Protein AF-A0A3D0M773-F1 (afdb_monomer)

Foldseek 3Di:
DWAWEFEFDADDPPDPDPRDGDTDTDTDDPDQFQLVVQVPDDQDPDDDDPRDFDFQFKAWPNDTGGRGDGDDPPDD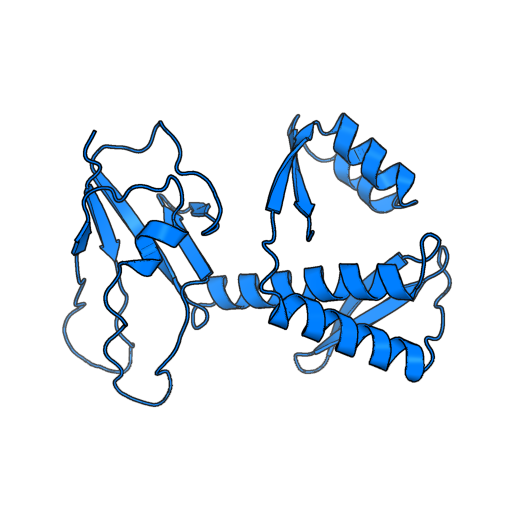SYTYIYTDTCPDPVNVVSVVVVVVVLLQVLLDVLLDLQWHKAWDDDDPNHIDIFIDRVPHTDDDDPVSVVSSVVSSVVLVVVVWDWDKDKDFLVVVLVVCVSSVNVVVNVVSVPDPDRMDIDIDTD

pLDDT: mean 81.46, std 15.83, range [34.91, 98.31]

Mean predicted aligned error: 8.95 Å

Nearest PDB structures (foldseek):
  4ce4-assembly1_c  TM=6.298E-01  e=3.655E-06  Sus scrofa domesticus
  6vu9-assembly1_A  TM=5.834E-01  e=1.629E-05  Stenotrophomonas maltophilia K279a
  1tky-assembly1_A  TM=5.714E-01  e=1.949E-05  Escherichia coli
  1qf6-assembly1_A  TM=5.725E-01  e=2.548E-04  Escherichia coli
  6sga-assembly1_DU  TM=5.628E-01  e=1.669E+00  Trypanosoma brucei brucei

Solvent-accessible surface area (backbone atoms only — not comparable to full-atom values): 12133 Å² total; per-residue (Å²): 134,75,42,41,39,33,41,49,52,87,74,66,92,87,54,98,61,77,89,67,69,56,72,47,79,50,72,79,67,102,54,68,31,49,43,62,58,57,76,68,52,77,77,77,84,68,79,63,99,69,69,78,59,56,75,58,31,37,33,46,93,89,42,81,42,56,30,86,40,71,67,67,91,82,64,59,58,66,41,63,36,35,70,29,25,41,85,37,75,68,16,39,50,51,52,53,52,51,52,52,51,48,50,49,55,33,44,32,66,74,64,30,81,80,33,49,76,42,79,66,55,76,53,97,92,39,77,44,69,46,43,20,50,82,90,44,78,50,88,75,52,70,69,56,53,52,48,28,55,52,49,45,49,54,46,57,77,64,65,56,64,76,43,78,42,82,42,44,46,67,59,52,36,51,54,28,53,79,58,71,32,58,69,60,40,56,57,54,72,77,52,90,58,71,55,47,74,48,78,45,75,118

Structure (mmCIF, N/CA/C/O backbone):
data_AF-A0A3D0M773-F1
#
_entry.id   AF-A0A3D0M773-F1
#
loop_
_atom_site.group_PDB
_atom_site.id
_atom_site.type_symbol
_atom_site.label_atom_id
_atom_site.label_alt_id
_atom_site.label_comp_id
_atom_site.label_asym_id
_atom_site.label_entity_id
_atom_site.label_seq_id
_atom_site.pdbx_PDB_ins_code
_atom_site.Cartn_x
_atom_site.Cartn_y
_atom_site.Cartn_z
_atom_site.occupancy
_atom_site.B_iso_or_equiv
_atom_site.auth_seq_id
_atom_site.auth_comp_id
_atom_site.auth_asym_id
_atom_site.auth_atom_id
_atom_site.pdbx_PDB_model_num
ATOM 1 N N . MET A 1 1 ? 2.864 -4.220 -33.196 1.00 49.84 1 MET A N 1
ATOM 2 C CA . MET A 1 1 ? 4.080 -3.412 -32.995 1.00 49.84 1 MET A CA 1
ATOM 3 C C . MET A 1 1 ? 4.910 -4.197 -32.013 1.00 49.84 1 MET A C 1
ATOM 5 O O . MET A 1 1 ? 4.441 -4.407 -30.902 1.00 49.84 1 MET A O 1
ATOM 9 N N . ASP A 1 2 ? 6.048 -4.715 -32.457 1.00 53.25 2 ASP A N 1
ATOM 10 C CA . ASP A 1 2 ? 6.895 -5.562 -31.623 1.00 53.25 2 ASP A CA 1
ATOM 11 C C . ASP A 1 2 ? 7.854 -4.648 -30.862 1.00 53.25 2 ASP A C 1
ATOM 13 O O . ASP A 1 2 ? 8.684 -3.970 -31.466 1.00 53.25 2 ASP A O 1
ATOM 17 N N . ILE A 1 3 ? 7.675 -4.559 -29.544 1.00 57.16 3 ILE A N 1
ATOM 18 C CA . ILE A 1 3 ? 8.589 -3.840 -28.655 1.00 57.16 3 ILE A CA 1
ATOM 19 C C . ILE A 1 3 ? 9.587 -4.861 -28.117 1.00 57.16 3 ILE A C 1
ATOM 21 O O . ILE A 1 3 ? 9.197 -5.872 -27.535 1.00 57.16 3 ILE A O 1
ATOM 25 N N . LEU A 1 4 ? 10.872 -4.599 -28.335 1.00 59.97 4 LEU A N 1
ATOM 26 C CA . LEU A 1 4 ? 11.982 -5.388 -27.831 1.00 59.97 4 LEU A CA 1
ATOM 27 C C . LEU A 1 4 ? 12.335 -4.921 -26.416 1.00 59.97 4 LEU A C 1
ATOM 29 O O . LEU A 1 4 ? 12.903 -3.843 -26.224 1.00 59.97 4 LEU A O 1
ATOM 33 N N . PHE A 1 5 ? 12.035 -5.747 -25.423 1.00 64.88 5 PHE A N 1
ATOM 34 C CA . PHE A 1 5 ? 12.492 -5.510 -24.057 1.00 64.88 5 PHE A CA 1
ATOM 35 C C . PHE A 1 5 ? 13.899 -6.061 -23.871 1.00 64.88 5 PHE A C 1
ATOM 37 O O . PHE A 1 5 ? 14.197 -7.139 -24.377 1.00 64.88 5 PHE A O 1
ATOM 44 N N . ARG A 1 6 ? 14.749 -5.327 -23.148 1.00 65.00 6 ARG A N 1
ATOM 45 C CA . ARG A 1 6 ? 16.020 -5.849 -22.635 1.00 65.00 6 ARG A CA 1
ATOM 46 C C . ARG A 1 6 ? 15.973 -5.838 -21.127 1.00 65.00 6 ARG A C 1
ATOM 48 O O . ARG A 1 6 ? 15.969 -4.766 -20.529 1.00 65.00 6 ARG A O 1
ATOM 55 N N . VAL A 1 7 ? 15.925 -7.019 -20.535 1.00 67.12 7 VAL A N 1
ATOM 56 C CA . VAL A 1 7 ? 15.994 -7.154 -19.084 1.00 67.12 7 VAL A CA 1
ATOM 57 C C . VAL A 1 7 ? 17.455 -7.110 -18.656 1.00 67.12 7 VAL A C 1
ATOM 59 O O . VAL A 1 7 ? 18.271 -7.818 -19.237 1.00 67.12 7 VAL A O 1
ATOM 62 N N . LYS A 1 8 ? 17.784 -6.279 -17.666 1.00 64.81 8 LYS A N 1
ATOM 63 C CA . LYS A 1 8 ? 19.065 -6.349 -16.955 1.00 64.81 8 LYS A CA 1
ATOM 64 C C . LYS A 1 8 ? 18.864 -7.072 -15.626 1.00 64.81 8 LYS A C 1
ATOM 66 O O . LYS A 1 8 ? 17.965 -6.714 -14.866 1.00 64.81 8 LYS A O 1
ATOM 71 N N . GLU A 1 9 ? 19.709 -8.059 -15.346 1.00 62.22 9 GLU A N 1
ATOM 72 C CA . GLU A 1 9 ? 19.822 -8.687 -14.027 1.00 62.22 9 GLU A CA 1
ATOM 73 C C . GLU A 1 9 ? 21.214 -8.412 -13.447 1.00 62.22 9 GLU A C 1
ATOM 75 O O . GLU A 1 9 ? 22.211 -8.604 -14.142 1.00 62.22 9 GLU A O 1
ATOM 80 N N . GLU A 1 10 ? 21.278 -7.971 -12.188 1.00 54.84 10 GLU A N 1
ATOM 81 C CA . GLU A 1 10 ? 22.526 -7.931 -11.416 1.00 54.84 10 GLU A CA 1
ATOM 82 C C . GLU A 1 10 ? 22.819 -9.319 -10.816 1.00 54.84 10 GLU A C 1
ATOM 84 O O . GLU A 1 10 ? 21.934 -9.984 -10.254 1.00 54.84 10 GLU A O 1
ATOM 89 N N . GLU A 1 11 ? 24.070 -9.768 -10.955 1.00 51.66 11 GLU A N 1
ATOM 90 C CA . GLU A 1 11 ? 24.582 -10.964 -10.279 1.00 51.66 11 GLU A CA 1
ATOM 91 C C . GLU A 1 11 ? 24.965 -10.651 -8.824 1.00 51.66 11 GLU A C 1
ATOM 93 O O . GLU A 1 11 ? 25.225 -9.506 -8.456 1.00 51.66 11 GLU A O 1
ATOM 98 N N . ASP A 1 12 ? 24.940 -11.685 -7.979 1.00 48.88 12 ASP A N 1
ATOM 99 C CA . ASP A 1 12 ? 25.270 -11.583 -6.556 1.00 48.88 12 ASP A CA 1
ATOM 100 C C . ASP A 1 12 ? 26.734 -11.118 -6.386 1.00 48.88 12 ASP A C 1
ATOM 102 O O . ASP A 1 12 ? 27.631 -11.763 -6.941 1.00 48.88 12 ASP A O 1
ATOM 106 N N . PRO A 1 13 ? 27.017 -10.042 -5.620 1.00 42.88 13 PRO A N 1
ATOM 107 C CA . PRO A 1 13 ? 28.371 -9.505 -5.436 1.00 42.88 13 PRO A CA 1
ATOM 108 C C . PRO A 1 13 ? 29.377 -10.487 -4.801 1.00 42.88 13 PRO A C 1
ATOM 110 O O . PRO A 1 13 ? 30.553 -10.151 -4.666 1.00 42.88 13 PRO A O 1
ATOM 113 N N . GLY A 1 14 ? 28.947 -11.690 -4.404 1.00 47.00 14 GLY A N 1
ATOM 114 C CA . GLY A 1 14 ? 29.798 -12.770 -3.899 1.00 47.00 14 GLY A CA 1
ATOM 115 C C . GLY A 1 14 ? 30.499 -13.640 -4.955 1.00 47.00 14 GLY A C 1
ATOM 116 O O . GLY A 1 14 ? 31.277 -14.514 -4.570 1.00 47.00 14 GLY A O 1
ATOM 117 N N . GLN A 1 15 ? 30.256 -13.443 -6.256 1.00 43.34 15 GLN A N 1
ATOM 118 C CA . GLN A 1 15 ? 30.952 -14.171 -7.327 1.00 43.34 15 GLN A CA 1
ATOM 119 C C . GLN A 1 15 ? 31.847 -13.215 -8.127 1.00 43.34 15 GLN A C 1
ATOM 121 O O . GLN A 1 15 ? 31.368 -12.390 -8.897 1.00 43.34 15 GLN A O 1
ATOM 126 N N . GLU A 1 16 ? 33.169 -13.331 -7.951 1.00 39.69 16 GLU A N 1
ATOM 127 C CA . GLU A 1 16 ? 34.169 -12.723 -8.841 1.00 39.69 16 GLU A CA 1
ATOM 128 C C . GLU A 1 16 ? 34.109 -13.412 -10.216 1.00 39.69 16 GLU A C 1
ATOM 130 O O . GLU A 1 16 ? 34.919 -14.267 -10.569 1.00 39.69 16 GLU A O 1
ATOM 135 N N . THR A 1 17 ? 33.110 -13.044 -11.006 1.00 34.91 17 THR A N 1
ATOM 136 C CA . THR A 1 17 ? 33.019 -13.328 -12.435 1.00 34.91 17 THR A CA 1
ATOM 137 C C . THR A 1 17 ? 32.473 -12.083 -13.124 1.00 34.91 17 THR A C 1
ATOM 139 O O . THR A 1 17 ? 31.617 -11.396 -12.581 1.00 34.91 17 THR A O 1
ATOM 142 N N . ALA A 1 18 ? 33.059 -11.745 -14.276 1.00 37.78 18 ALA A N 1
ATOM 143 C CA . ALA A 1 18 ? 32.787 -10.535 -15.052 1.00 37.78 18 ALA A CA 1
ATOM 144 C C . ALA A 1 18 ? 31.293 -10.178 -15.094 1.00 37.78 18 ALA A C 1
ATOM 146 O O . ALA A 1 18 ? 30.512 -11.069 -15.403 1.00 37.78 18 ALA A O 1
ATOM 147 N N . GLU A 1 19 ? 30.944 -8.904 -14.834 1.00 36.56 19 GLU A N 1
ATOM 148 C CA . GLU A 1 19 ? 29.588 -8.320 -14.902 1.00 36.56 19 GLU A CA 1
ATOM 149 C C . GLU A 1 19 ? 28.737 -8.964 -16.011 1.00 36.56 19 GLU A C 1
ATOM 151 O O . GLU A 1 19 ? 28.743 -8.548 -17.173 1.00 36.56 19 GLU A O 1
ATOM 156 N N . GLY A 1 20 ? 28.029 -10.036 -15.660 1.00 42.41 20 GLY A N 1
ATOM 157 C CA . GLY A 1 20 ? 27.314 -10.871 -16.607 1.00 42.41 20 GLY A CA 1
ATOM 158 C C . GLY A 1 20 ? 25.923 -10.317 -16.843 1.00 42.41 20 GLY A C 1
ATOM 159 O O . GLY A 1 20 ? 24.948 -10.873 -16.351 1.00 42.41 20 GLY A O 1
ATOM 160 N N . GLN A 1 21 ? 25.800 -9.219 -17.592 1.00 51.44 21 GLN A N 1
ATOM 161 C CA . GLN A 1 21 ? 24.489 -8.741 -18.040 1.00 51.44 21 GLN A CA 1
ATOM 162 C C . GLN A 1 21 ? 23.815 -9.822 -18.900 1.00 51.44 21 GLN A C 1
ATOM 164 O O . GLN A 1 21 ? 24.188 -10.040 -20.054 1.00 51.44 21 GLN A O 1
ATOM 169 N N . LYS A 1 22 ? 22.801 -10.504 -18.357 1.00 55.75 22 LYS A N 1
ATOM 170 C CA . LYS A 1 22 ? 2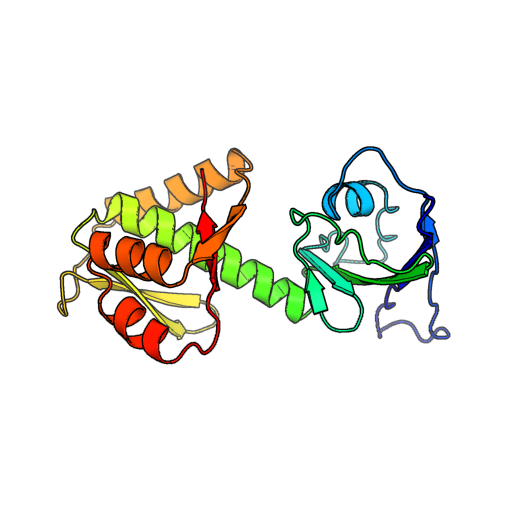1.941 -11.392 -19.148 1.00 55.75 22 LYS A CA 1
ATOM 171 C C . LYS A 1 22 ? 20.859 -10.572 -19.835 1.00 55.75 22 LYS A C 1
ATOM 173 O O . LYS A 1 22 ? 19.836 -10.268 -19.234 1.00 55.75 22 LYS A O 1
ATOM 178 N N . GLU A 1 23 ? 21.088 -10.226 -21.098 1.00 57.25 23 GLU A N 1
ATOM 179 C CA . GLU A 1 23 ? 20.069 -9.604 -21.943 1.00 57.25 23 GLU A CA 1
ATOM 180 C C . GLU A 1 23 ? 19.116 -10.673 -22.501 1.00 57.25 23 GLU A C 1
ATOM 182 O O . GLU A 1 23 ? 19.524 -11.569 -23.241 1.00 57.25 23 GLU A O 1
ATOM 187 N N . PHE A 1 24 ? 17.824 -10.553 -22.195 1.00 58.84 24 PHE A N 1
ATOM 188 C CA . PHE A 1 24 ? 16.771 -11.337 -22.844 1.00 58.84 24 PHE A CA 1
ATOM 189 C C . PHE A 1 24 ? 15.907 -10.432 -23.706 1.00 58.84 24 PHE A C 1
ATOM 191 O O . PHE A 1 24 ? 15.551 -9.339 -23.271 1.00 58.84 24 PHE A O 1
ATOM 198 N N . SER A 1 25 ? 15.555 -10.914 -24.900 1.00 55.62 25 SER A N 1
ATOM 199 C CA . SER A 1 25 ? 14.559 -10.295 -25.770 1.00 55.62 25 SER A CA 1
ATOM 200 C C . SER A 1 25 ? 13.241 -11.047 -25.665 1.00 55.62 25 SER A C 1
ATOM 202 O O . SER A 1 25 ? 13.196 -12.259 -25.866 1.00 55.62 25 SER A O 1
ATOM 204 N N . ILE A 1 26 ? 12.166 -10.331 -25.341 1.00 60.41 26 ILE A N 1
ATOM 205 C CA . ILE A 1 26 ? 10.815 -10.895 -25.280 1.00 60.41 26 ILE A CA 1
ATOM 206 C C . ILE A 1 26 ? 9.925 -10.104 -26.231 1.00 60.41 26 ILE A C 1
ATOM 208 O O . ILE A 1 26 ? 9.871 -8.876 -26.158 1.00 60.41 26 ILE A O 1
ATOM 212 N N . THR A 1 27 ? 9.248 -10.819 -27.130 1.00 58.69 27 THR A N 1
ATOM 213 C CA . THR A 1 27 ? 8.202 -10.275 -28.002 1.00 58.69 27 THR A CA 1
ATOM 214 C C . THR A 1 27 ? 6.865 -10.313 -27.274 1.00 58.69 27 THR A C 1
ATOM 216 O O . THR A 1 27 ? 6.612 -11.189 -26.452 1.00 58.69 27 THR A O 1
ATOM 219 N N . TRP A 1 28 ? 6.013 -9.339 -27.568 1.00 62.75 28 TRP A N 1
ATOM 220 C CA . TRP A 1 28 ? 4.830 -9.035 -26.781 1.00 62.75 28 TRP A CA 1
ATOM 221 C C . TRP A 1 28 ? 3.844 -10.214 -26.596 1.00 62.75 28 TRP A C 1
ATOM 223 O O . TRP A 1 28 ? 3.307 -10.726 -27.582 1.00 62.75 28 TRP A O 1
ATOM 233 N N . PRO A 1 29 ? 3.528 -10.595 -25.348 1.00 54.03 29 PRO A N 1
ATOM 234 C CA . PRO A 1 29 ? 2.456 -11.529 -25.024 1.00 54.03 29 PRO A CA 1
ATOM 235 C C . PRO A 1 29 ? 1.106 -10.809 -24.904 1.00 54.03 29 PRO A C 1
ATOM 237 O O . PRO A 1 29 ? 1.030 -9.617 -24.621 1.00 54.03 29 PRO A O 1
ATOM 240 N N . SER A 1 30 ? -0.005 -11.517 -25.093 1.00 47.09 30 SER A N 1
ATOM 241 C CA . SER A 1 30 ? -1.352 -10.942 -25.006 1.00 47.09 30 SER A CA 1
ATOM 242 C C . SER A 1 30 ? -1.720 -10.508 -23.569 1.00 47.09 30 SER A C 1
ATOM 244 O O . SER A 1 30 ? -2.360 -11.264 -22.844 1.00 47.09 30 SER A O 1
ATOM 246 N N . GLY A 1 31 ? -1.332 -9.295 -23.154 1.00 56.62 31 GLY A N 1
ATOM 247 C CA . GLY A 1 31 ? -1.731 -8.663 -21.885 1.00 56.62 31 GLY A CA 1
ATOM 248 C C . GLY A 1 31 ? -0.959 -7.366 -21.608 1.00 56.62 31 GLY A C 1
ATOM 249 O O . GLY A 1 31 ? 0.250 -7.398 -21.477 1.00 56.62 31 GLY A O 1
ATOM 250 N N . ARG A 1 32 ? -1.633 -6.208 -21.519 1.00 71.38 32 ARG A N 1
ATOM 251 C CA . ARG A 1 32 ? -1.035 -4.848 -21.401 1.00 71.38 32 ARG A CA 1
ATOM 252 C C . ARG A 1 32 ? -0.346 -4.509 -20.073 1.00 71.38 32 ARG A C 1
ATOM 254 O O . ARG A 1 32 ? -0.250 -3.332 -19.763 1.00 71.38 32 ARG A O 1
ATOM 261 N N . THR A 1 33 ? 0.168 -5.479 -19.313 1.00 81.50 33 THR A N 1
ATOM 262 C CA . THR A 1 33 ? 0.808 -5.224 -18.004 1.00 81.50 33 THR A CA 1
ATOM 263 C C . THR A 1 33 ? 2.198 -5.840 -17.874 1.00 81.50 33 THR A C 1
ATOM 265 O O . THR A 1 33 ? 2.491 -6.887 -18.459 1.00 81.50 33 THR A O 1
ATOM 268 N N . PHE A 1 34 ? 3.041 -5.232 -17.032 1.00 82.31 34 PHE A N 1
ATOM 269 C CA . PHE A 1 34 ? 4.373 -5.757 -16.703 1.00 82.31 34 PHE A CA 1
ATOM 270 C C . PHE A 1 34 ? 4.329 -7.088 -15.947 1.00 82.31 34 PHE A C 1
ATOM 272 O O . PHE A 1 34 ? 5.256 -7.882 -16.070 1.00 82.31 34 PHE A O 1
ATOM 279 N N . LYS A 1 35 ? 3.245 -7.384 -15.221 1.00 84.06 35 LYS A N 1
ATOM 280 C CA . LYS A 1 35 ? 3.041 -8.694 -14.592 1.00 84.06 35 LYS A CA 1
ATOM 281 C C . LYS A 1 35 ? 3.088 -9.818 -15.628 1.00 84.06 35 LYS A C 1
ATOM 283 O O . LYS A 1 35 ? 3.791 -10.798 -15.422 1.00 84.06 35 LYS A O 1
ATOM 288 N N . SER A 1 36 ? 2.399 -9.648 -16.759 1.00 78.12 36 SER A N 1
ATOM 289 C CA . SER A 1 36 ? 2.374 -10.665 -17.818 1.00 78.12 36 SER A CA 1
ATOM 290 C C . SER A 1 36 ? 3.760 -10.924 -18.420 1.00 78.12 36 SER A C 1
ATOM 292 O O . SER A 1 36 ? 4.080 -12.066 -18.740 1.00 78.12 36 SER A O 1
ATOM 294 N N . LEU A 1 37 ? 4.589 -9.878 -18.520 1.00 76.94 37 LEU A N 1
ATOM 295 C CA . LEU A 1 37 ? 5.981 -9.958 -18.960 1.00 76.94 37 LEU A CA 1
ATOM 296 C C . LEU A 1 37 ? 6.835 -10.720 -17.941 1.00 76.94 37 LEU A C 1
ATOM 298 O O . LEU A 1 37 ? 7.573 -11.629 -18.309 1.00 76.94 37 LEU A O 1
ATOM 302 N N . VAL A 1 38 ? 6.723 -10.360 -16.661 1.00 81.00 38 VAL A N 1
ATOM 303 C CA . VAL A 1 38 ? 7.486 -10.985 -15.574 1.00 81.00 38 VAL A CA 1
ATOM 304 C C . VAL A 1 38 ? 7.143 -12.466 -15.423 1.00 81.00 38 VAL A C 1
ATOM 306 O O . VAL A 1 38 ? 8.053 -13.271 -15.244 1.00 81.00 38 VAL A O 1
ATOM 309 N N . ASP A 1 39 ? 5.869 -12.839 -15.567 1.00 80.19 39 ASP A N 1
ATOM 310 C CA . ASP A 1 39 ? 5.404 -14.232 -15.491 1.00 80.19 39 ASP A CA 1
ATOM 311 C C . ASP A 1 39 ? 6.013 -15.131 -16.599 1.00 80.19 39 ASP A C 1
ATOM 313 O O . ASP A 1 39 ? 5.952 -16.355 -16.501 1.00 80.19 39 ASP A O 1
ATOM 317 N N . GLN A 1 40 ? 6.612 -14.548 -17.648 1.00 74.88 40 GLN A N 1
ATOM 318 C CA . GLN A 1 40 ? 7.302 -15.264 -18.734 1.00 74.88 40 GLN A CA 1
ATOM 319 C C . GLN A 1 40 ? 8.818 -15.349 -18.572 1.00 74.88 40 GLN A C 1
ATOM 321 O O . GLN A 1 40 ? 9.474 -16.052 -19.345 1.00 74.88 40 GLN A O 1
ATOM 326 N N . LEU A 1 41 ? 9.392 -14.632 -17.607 1.00 73.81 41 LEU A N 1
ATOM 327 C CA . LEU A 1 41 ? 10.827 -14.682 -17.379 1.00 73.81 41 LEU A CA 1
ATOM 328 C C . LEU A 1 41 ? 11.221 -16.051 -16.814 1.00 73.81 41 LEU A C 1
ATOM 330 O O . LEU A 1 41 ? 10.497 -16.608 -15.982 1.00 73.81 41 LEU A O 1
ATOM 334 N N . PRO A 1 42 ? 12.376 -16.606 -17.225 1.00 65.50 42 PRO A N 1
ATOM 335 C CA . PRO A 1 42 ? 12.889 -17.801 -16.580 1.00 65.50 42 PRO A CA 1
ATOM 336 C C . PRO A 1 42 ? 13.098 -17.515 -15.082 1.00 65.50 42 PRO A C 1
ATOM 338 O O . PRO A 1 42 ? 13.526 -16.414 -14.719 1.00 65.50 42 PRO A O 1
ATOM 341 N N . PRO A 1 43 ? 12.816 -18.481 -14.191 1.00 63.03 43 PRO A N 1
ATOM 342 C CA . PRO A 1 43 ? 13.140 -18.321 -12.782 1.00 63.03 43 PRO A CA 1
ATOM 343 C C . PRO A 1 43 ? 14.649 -18.090 -12.631 1.00 63.03 43 PRO A C 1
ATOM 345 O O . PRO A 1 43 ? 15.449 -18.716 -13.334 1.00 63.03 43 PRO A O 1
ATOM 348 N N . LYS A 1 44 ? 15.047 -17.200 -11.711 1.00 61.81 44 LYS A N 1
ATOM 349 C CA . LYS A 1 44 ? 16.467 -16.963 -11.415 1.00 61.81 44 LYS A CA 1
ATOM 350 C C . LYS A 1 44 ? 17.104 -18.309 -11.023 1.00 61.81 44 LYS A C 1
ATOM 352 O O . LYS A 1 44 ? 16.554 -18.980 -10.146 1.00 61.81 44 LYS A O 1
ATOM 357 N N . PRO A 1 45 ? 18.213 -18.741 -11.653 1.00 51.91 45 PRO A N 1
ATOM 358 C CA . PRO A 1 45 ? 18.882 -19.975 -11.261 1.00 51.91 45 PRO A CA 1
ATOM 359 C C . PRO A 1 45 ? 19.352 -19.841 -9.809 1.00 51.91 45 PRO A C 1
ATOM 361 O O . PRO A 1 45 ? 20.126 -18.947 -9.478 1.00 51.91 45 PRO A O 1
ATOM 364 N N . SER A 1 46 ? 18.825 -20.694 -8.931 1.00 52.75 46 SER A N 1
ATOM 365 C CA . SER A 1 46 ? 19.109 -20.656 -7.500 1.00 52.75 46 SER A CA 1
ATOM 366 C C . SER A 1 46 ? 20.474 -21.281 -7.211 1.00 52.75 46 SER A C 1
ATOM 368 O O . SER A 1 46 ? 20.608 -22.507 -7.206 1.00 52.75 46 SER A O 1
ATOM 370 N N . THR A 1 47 ? 21.479 -20.461 -6.930 1.00 52.88 47 THR A N 1
ATOM 371 C CA . THR A 1 47 ? 22.652 -20.874 -6.152 1.00 52.88 47 THR A CA 1
ATOM 372 C C . THR A 1 47 ? 22.531 -20.252 -4.765 1.00 52.88 47 THR A C 1
ATOM 374 O O . THR A 1 47 ? 22.699 -19.051 -4.614 1.00 52.88 47 THR A O 1
ATOM 377 N N . ASP A 1 48 ? 22.216 -21.097 -3.781 1.00 51.97 48 ASP A N 1
ATOM 378 C CA . ASP A 1 48 ? 22.104 -20.808 -2.344 1.00 51.97 48 ASP A CA 1
ATOM 379 C C . ASP A 1 48 ? 20.948 -19.908 -1.845 1.00 51.97 48 ASP A C 1
ATOM 381 O O . ASP A 1 48 ? 20.202 -19.324 -2.623 1.00 51.97 48 ASP A O 1
ATOM 385 N N . LYS A 1 49 ? 20.765 -19.950 -0.510 1.00 47.88 49 LYS A N 1
ATOM 386 C CA . LYS A 1 49 ? 19.661 -19.565 0.419 1.00 47.88 49 LYS A CA 1
ATOM 387 C C . LYS A 1 49 ? 18.638 -18.460 0.070 1.00 47.88 49 LYS A C 1
ATOM 389 O O . LYS A 1 49 ? 17.628 -18.386 0.767 1.00 47.88 49 LYS A O 1
ATOM 394 N N . ASP A 1 50 ? 18.810 -17.700 -1.003 1.00 51.53 50 ASP A N 1
ATOM 395 C CA . ASP A 1 50 ? 17.888 -16.672 -1.514 1.00 51.53 50 ASP A CA 1
ATOM 396 C C . ASP A 1 50 ? 17.028 -17.173 -2.688 1.00 51.53 50 ASP A C 1
ATOM 398 O O . ASP A 1 50 ? 16.653 -16.426 -3.594 1.00 51.53 50 ASP A O 1
ATOM 402 N N . ALA A 1 51 ? 16.687 -18.465 -2.679 1.00 56.38 51 ALA A N 1
ATOM 403 C CA . ALA A 1 51 ? 16.077 -19.175 -3.805 1.00 56.38 51 ALA A CA 1
ATOM 404 C C . ALA A 1 51 ? 14.697 -18.644 -4.267 1.00 56.38 51 ALA A C 1
ATOM 406 O O . ALA A 1 51 ? 14.154 -19.145 -5.250 1.00 56.38 51 ALA A O 1
ATOM 407 N N . PHE A 1 52 ? 14.125 -17.627 -3.613 1.00 66.75 52 PHE A N 1
ATOM 408 C CA . PHE A 1 52 ? 12.906 -16.971 -4.080 1.00 66.75 52 PHE A CA 1
ATOM 409 C C . PHE A 1 52 ? 12.842 -15.488 -3.674 1.00 66.75 52 PHE A C 1
ATOM 411 O O . PHE A 1 52 ? 12.278 -15.132 -2.641 1.00 66.75 52 PHE A O 1
ATOM 418 N N . SER A 1 53 ? 13.397 -14.609 -4.513 1.00 80.38 53 SER A N 1
ATOM 419 C CA . SER A 1 53 ? 13.203 -13.154 -4.421 1.00 80.38 53 SER A CA 1
ATOM 420 C C . SER A 1 53 ? 12.236 -12.700 -5.527 1.00 80.38 53 SER A C 1
ATOM 422 O O . SER A 1 53 ? 12.656 -12.565 -6.689 1.00 80.38 53 SER A O 1
ATOM 424 N N . PRO A 1 54 ? 10.929 -12.533 -5.223 1.00 87.62 54 PRO A N 1
ATOM 425 C CA . PRO A 1 54 ? 9.931 -12.182 -6.226 1.00 87.62 54 PRO A CA 1
ATOM 426 C C . PRO A 1 54 ? 10.207 -10.796 -6.810 1.00 87.62 54 PRO A C 1
ATOM 428 O O . PRO A 1 54 ? 10.726 -9.905 -6.133 1.00 87.62 54 PRO A O 1
ATOM 431 N N . VAL A 1 55 ? 9.841 -10.614 -8.078 1.00 90.12 55 VAL A N 1
ATOM 432 C CA . VAL A 1 55 ? 9.847 -9.295 -8.715 1.00 90.12 55 VAL A CA 1
ATOM 433 C C . VAL A 1 55 ? 8.671 -8.499 -8.157 1.00 90.12 55 VAL A C 1
ATOM 435 O O . VAL A 1 55 ? 7.535 -8.966 -8.158 1.00 90.12 55 VAL A O 1
ATOM 438 N N . MET A 1 56 ? 8.954 -7.298 -7.669 1.00 91.50 56 MET A N 1
ATOM 439 C CA . MET A 1 56 ? 7.995 -6.402 -7.024 1.00 91.50 56 MET A CA 1
ATOM 440 C C . MET A 1 56 ? 7.545 -5.276 -7.961 1.00 91.50 56 MET A C 1
ATOM 442 O O . MET A 1 56 ? 6.426 -4.777 -7.841 1.00 91.50 56 MET A O 1
ATOM 446 N N . ALA A 1 57 ? 8.423 -4.855 -8.872 1.00 92.44 57 ALA A N 1
ATOM 447 C CA . ALA A 1 57 ? 8.208 -3.782 -9.835 1.00 92.44 57 ALA A CA 1
ATOM 448 C C . ALA A 1 57 ? 9.242 -3.870 -10.965 1.00 92.44 57 ALA A C 1
ATOM 450 O O . ALA A 1 57 ? 10.149 -4.705 -10.937 1.00 92.44 57 ALA A O 1
ATOM 451 N N . VAL A 1 58 ? 9.117 -2.976 -11.939 1.00 90.44 58 VAL A N 1
ATOM 452 C CA . VAL A 1 58 ? 10.141 -2.750 -12.960 1.00 90.44 58 VAL A CA 1
ATOM 453 C C . VAL A 1 58 ? 10.620 -1.303 -12.918 1.00 90.44 58 VAL A C 1
ATOM 455 O O . VAL A 1 58 ? 9.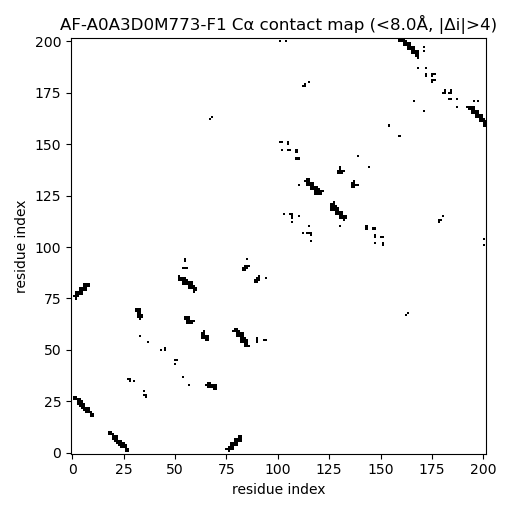884 -0.418 -12.482 1.00 90.44 58 VAL A O 1
ATOM 458 N N . MET A 1 59 ? 11.837 -1.048 -13.384 1.00 88.69 59 MET A N 1
ATOM 459 C CA . MET A 1 59 ? 12.361 0.298 -13.582 1.00 88.69 59 MET A CA 1
ATOM 460 C C . MET A 1 59 ? 12.640 0.544 -15.063 1.00 88.69 59 MET A C 1
ATOM 462 O O . MET A 1 59 ? 13.280 -0.269 -15.729 1.00 88.69 59 MET A O 1
ATOM 466 N N . ILE A 1 60 ? 12.138 1.666 -15.577 1.00 86.19 60 ILE A N 1
ATOM 467 C CA . ILE A 1 60 ? 12.289 2.082 -16.974 1.00 86.19 60 ILE A CA 1
ATOM 468 C C . ILE A 1 60 ? 12.721 3.540 -17.004 1.00 86.19 60 ILE A C 1
ATOM 470 O O . ILE A 1 60 ? 12.012 4.410 -16.500 1.00 86.19 60 ILE A O 1
ATOM 474 N N . GLY A 1 61 ? 13.898 3.819 -17.572 1.00 82.88 61 GLY A N 1
ATOM 475 C CA . GLY A 1 61 ? 14.428 5.186 -17.647 1.00 82.88 61 GLY A CA 1
ATOM 476 C C . GLY A 1 61 ? 14.523 5.875 -16.277 1.00 82.88 61 GLY A C 1
ATOM 477 O O . GLY A 1 61 ? 14.216 7.058 -16.163 1.00 82.88 61 GLY A O 1
ATOM 478 N N . GLY A 1 62 ? 14.859 5.119 -15.224 1.00 85.31 62 GLY A N 1
ATOM 479 C CA . GLY A 1 62 ? 14.908 5.600 -13.837 1.00 85.31 62 GLY A CA 1
ATOM 480 C C . GLY A 1 62 ? 13.547 5.741 -13.139 1.00 85.31 62 GLY A C 1
ATOM 481 O O . GLY A 1 62 ? 13.500 6.133 -11.976 1.00 85.31 62 GLY A O 1
ATOM 482 N N . SER A 1 63 ? 12.438 5.422 -13.813 1.00 88.00 63 SER A N 1
ATOM 483 C CA . SER A 1 63 ? 11.090 5.467 -13.234 1.00 88.00 63 SER A CA 1
ATOM 484 C C . SER A 1 63 ? 10.641 4.085 -12.771 1.00 88.00 63 SER A C 1
ATOM 486 O O . SER A 1 63 ? 10.672 3.131 -13.543 1.00 88.00 63 SER A O 1
ATOM 488 N N . LEU A 1 64 ? 10.193 3.987 -11.518 1.00 90.56 64 LEU A N 1
ATOM 489 C CA . LEU A 1 64 ? 9.643 2.765 -10.929 1.00 90.56 64 LEU A CA 1
ATOM 490 C C . LEU A 1 64 ? 8.176 2.578 -11.349 1.00 90.56 64 LEU A C 1
ATOM 492 O O . LEU A 1 64 ? 7.350 3.457 -11.098 1.00 90.56 64 LEU A O 1
ATOM 496 N N . ILE A 1 65 ? 7.848 1.427 -11.933 1.00 89.44 65 ILE A N 1
ATOM 497 C CA . ILE A 1 65 ? 6.517 1.102 -12.457 1.00 89.44 65 ILE A CA 1
ATOM 498 C C . ILE A 1 65 ? 5.995 -0.182 -11.801 1.00 89.44 65 ILE A C 1
ATOM 500 O O . ILE A 1 65 ? 6.693 -1.197 -11.728 1.00 89.44 65 ILE A O 1
ATOM 504 N N . GLY A 1 66 ? 4.755 -0.139 -11.307 1.00 90.12 66 GLY A N 1
ATOM 505 C CA . GLY A 1 66 ? 4.099 -1.293 -10.693 1.00 90.12 66 GLY A CA 1
ATOM 506 C C . GLY A 1 66 ? 3.733 -2.379 -11.709 1.00 90.12 66 GLY A C 1
ATOM 507 O O . GLY A 1 66 ? 3.365 -2.091 -12.843 1.00 90.12 66 GLY A O 1
ATOM 508 N N . LEU A 1 67 ? 3.761 -3.647 -11.288 1.00 89.94 67 LEU A N 1
ATOM 509 C CA . LEU A 1 67 ? 3.515 -4.782 -12.192 1.00 89.94 67 LEU A CA 1
ATOM 510 C C . LEU A 1 67 ? 2.095 -4.825 -12.775 1.00 89.94 67 LEU A C 1
ATOM 512 O O . LEU A 1 67 ? 1.896 -5.311 -13.886 1.00 89.94 67 LEU A O 1
ATOM 516 N N . ASN A 1 68 ? 1.115 -4.302 -12.039 1.00 86.50 68 ASN A N 1
ATOM 517 C CA . ASN A 1 68 ? -0.282 -4.235 -12.476 1.00 86.50 68 ASN A CA 1
ATOM 518 C C . ASN A 1 68 ? -0.598 -2.980 -13.305 1.00 86.50 68 ASN A C 1
ATOM 520 O O . ASN A 1 68 ? -1.746 -2.805 -13.705 1.00 86.50 68 ASN A O 1
ATOM 524 N N . GLU A 1 69 ? 0.373 -2.089 -13.523 1.00 82.56 69 GLU A N 1
ATOM 525 C CA . GLU A 1 69 ? 0.163 -0.903 -14.352 1.00 82.56 69 GLU A CA 1
ATOM 526 C C . GLU A 1 69 ? 0.168 -1.261 -15.836 1.00 82.56 69 GLU A C 1
ATOM 528 O O . GLU A 1 69 ? 0.842 -2.203 -16.271 1.00 82.56 69 GLU A O 1
ATOM 533 N N . GLU A 1 70 ? -0.608 -0.495 -16.602 1.00 77.69 70 GLU A N 1
ATOM 534 C CA . GLU A 1 70 ? -0.597 -0.599 -18.052 1.00 77.69 70 GLU A CA 1
ATOM 535 C C . GLU A 1 70 ? 0.699 -0.025 -18.618 1.00 77.69 70 GLU A C 1
ATOM 537 O O . GLU A 1 70 ? 1.231 0.972 -18.120 1.00 77.69 70 GLU A O 1
ATOM 542 N N . ILE A 1 71 ? 1.205 -0.656 -19.672 1.00 74.19 71 ILE A N 1
ATOM 543 C CA . ILE A 1 71 ? 2.385 -0.151 -20.370 1.00 74.19 71 ILE A CA 1
ATOM 544 C C . ILE A 1 71 ? 2.007 1.121 -21.144 1.00 74.19 71 ILE A C 1
ATOM 546 O O . ILE A 1 71 ? 1.022 1.091 -21.885 1.00 74.19 71 ILE A O 1
ATOM 550 N N . PRO A 1 72 ? 2.779 2.217 -21.014 1.00 73.12 72 PRO A N 1
ATOM 551 C CA . PRO A 1 72 ? 2.556 3.430 -21.792 1.00 73.12 72 PRO A CA 1
ATOM 552 C C . PRO A 1 72 ? 2.632 3.175 -23.304 1.00 73.12 72 PRO A C 1
ATOM 554 O O . PRO A 1 72 ? 3.545 2.499 -23.780 1.00 73.12 72 PRO A O 1
ATOM 557 N N . ASP A 1 73 ? 1.696 3.745 -24.070 1.00 72.25 73 ASP A N 1
ATOM 558 C CA . ASP A 1 73 ? 1.659 3.605 -25.536 1.00 72.25 73 ASP A CA 1
ATOM 559 C C . ASP A 1 73 ? 2.858 4.288 -26.235 1.00 72.25 73 ASP A C 1
ATOM 561 O O . ASP A 1 73 ? 3.155 3.994 -27.392 1.00 72.25 73 ASP A O 1
ATOM 565 N N . ASP A 1 74 ? 3.553 5.201 -25.551 1.00 75.00 74 ASP A N 1
ATOM 566 C CA . ASP A 1 74 ? 4.686 5.986 -26.054 1.00 75.00 74 ASP A CA 1
ATOM 567 C C . ASP A 1 74 ? 6.061 5.353 -25.768 1.00 75.00 74 ASP A C 1
ATOM 569 O O . ASP A 1 74 ? 7.099 5.986 -25.985 1.00 75.00 74 ASP A O 1
ATOM 573 N N . LEU A 1 75 ? 6.095 4.092 -25.322 1.00 72.88 75 LEU A N 1
ATOM 574 C CA . LEU A 1 75 ? 7.349 3.380 -25.089 1.00 72.88 75 LEU A CA 1
ATOM 575 C C . LEU A 1 75 ? 8.133 3.191 -26.409 1.00 72.88 75 LEU A C 1
ATOM 577 O O . LEU A 1 75 ? 7.562 2.767 -27.421 1.00 72.88 75 LEU A O 1
ATOM 581 N N . PRO A 1 76 ? 9.455 3.447 -26.434 1.00 71.81 76 PRO A N 1
ATOM 582 C CA . PRO A 1 76 ? 10.271 3.191 -27.619 1.00 71.81 76 PRO A CA 1
ATOM 583 C C . PRO A 1 76 ? 10.275 1.706 -28.014 1.00 71.81 76 PRO A C 1
ATOM 585 O O . PRO A 1 76 ? 10.171 0.823 -27.165 1.00 71.81 76 PRO A O 1
ATOM 588 N N . GLN A 1 77 ? 10.491 1.426 -29.309 1.00 68.31 77 GLN A N 1
ATOM 589 C CA . GLN A 1 77 ? 10.572 0.056 -29.856 1.00 68.31 77 GLN A CA 1
ATOM 590 C C . GLN A 1 77 ? 11.623 -0.821 -29.169 1.00 68.31 77 GLN A C 1
ATOM 592 O O . GLN A 1 77 ? 11.526 -2.041 -29.215 1.00 68.31 77 GLN A O 1
ATOM 597 N N . THR A 1 78 ? 12.649 -0.228 -28.562 1.00 71.38 78 THR A N 1
ATOM 598 C CA . THR A 1 78 ? 13.585 -0.938 -27.693 1.00 71.38 78 THR A CA 1
ATOM 599 C C . THR A 1 78 ? 13.684 -0.189 -26.382 1.00 71.38 78 THR A C 1
ATOM 601 O O . THR A 1 78 ? 14.034 0.992 -26.369 1.00 71.38 78 THR A O 1
ATOM 604 N N . CYS A 1 79 ? 13.370 -0.875 -25.288 1.00 75.62 79 CYS A N 1
ATOM 605 C CA . CYS A 1 79 ? 13.305 -0.271 -23.969 1.00 75.62 79 CYS A CA 1
ATOM 606 C C . CYS A 1 79 ? 14.042 -1.158 -22.951 1.00 75.62 79 CYS A C 1
ATOM 608 O O . CYS A 1 79 ? 13.651 -2.317 -22.766 1.00 75.62 79 CYS A O 1
ATOM 610 N N . PRO A 1 80 ? 15.131 -0.670 -22.325 1.00 77.81 80 PRO A N 1
ATOM 611 C CA . PRO A 1 80 ? 15.773 -1.389 -21.235 1.00 77.81 80 PRO A CA 1
ATOM 612 C C . PRO A 1 80 ? 14.878 -1.357 -19.994 1.00 77.81 80 PRO A C 1
ATOM 614 O O . PRO A 1 80 ? 14.349 -0.307 -19.623 1.00 77.81 80 PRO A O 1
ATOM 617 N N . VAL A 1 81 ? 14.730 -2.516 -19.362 1.00 81.19 81 VAL A N 1
ATOM 618 C CA . VAL A 1 81 ? 13.918 -2.727 -18.167 1.00 81.19 81 VAL A CA 1
ATOM 619 C C . VAL A 1 81 ? 14.781 -3.380 -17.104 1.00 81.19 81 VAL A C 1
ATOM 621 O O . VAL A 1 81 ? 15.433 -4.394 -17.345 1.00 81.19 81 VAL A O 1
ATOM 624 N N . GLU A 1 82 ? 14.761 -2.815 -15.910 1.00 86.19 82 GLU A N 1
ATOM 625 C CA . GLU A 1 82 ? 15.445 -3.380 -14.752 1.00 86.19 82 GLU A CA 1
ATOM 626 C C . GLU A 1 82 ? 14.397 -3.996 -13.825 1.00 86.19 82 GLU A C 1
ATOM 628 O O . GLU A 1 82 ? 13.335 -3.411 -13.588 1.00 86.19 82 GLU A O 1
ATOM 633 N N . LEU A 1 83 ? 14.657 -5.208 -13.337 1.00 87.81 83 LEU A N 1
ATOM 634 C CA . LEU A 1 83 ? 13.759 -5.868 -12.393 1.00 87.81 83 LEU A CA 1
ATOM 635 C C . LEU A 1 83 ? 14.061 -5.370 -10.989 1.00 87.81 83 LEU A C 1
ATOM 637 O O . LEU A 1 83 ? 15.201 -5.433 -10.548 1.00 87.81 83 LEU A O 1
ATOM 641 N N . VAL A 1 84 ? 13.022 -4.953 -10.273 1.00 90.00 84 VAL A N 1
ATOM 642 C CA . VAL A 1 84 ? 13.127 -4.628 -8.852 1.00 90.00 84 VAL A CA 1
ATOM 643 C C . VAL A 1 84 ? 12.585 -5.806 -8.064 1.00 90.00 84 VAL A C 1
ATOM 645 O O . VAL A 1 84 ? 11.383 -6.076 -8.083 1.00 90.00 84 VAL A O 1
ATOM 648 N N . ARG A 1 85 ? 13.466 -6.526 -7.381 1.00 90.19 85 ARG A N 1
ATOM 649 C CA . ARG A 1 85 ? 13.173 -7.720 -6.589 1.00 90.19 85 ARG A CA 1
ATOM 650 C C . ARG A 1 85 ? 13.048 -7.385 -5.107 1.00 90.19 85 ARG A C 1
ATOM 652 O O . ARG A 1 85 ? 13.524 -6.355 -4.645 1.00 90.19 85 ARG A O 1
ATOM 659 N N . LEU A 1 86 ? 12.406 -8.263 -4.337 1.00 89.44 86 LEU A N 1
ATOM 660 C CA . LEU A 1 86 ? 12.211 -8.086 -2.890 1.00 89.44 86 LEU A CA 1
ATOM 661 C C . LEU A 1 86 ? 13.526 -7.898 -2.113 1.00 89.44 86 LEU A C 1
ATOM 663 O O . LEU A 1 86 ? 13.552 -7.157 -1.134 1.00 89.44 86 LEU A O 1
ATOM 667 N N . SER A 1 87 ? 14.590 -8.565 -2.555 1.00 86.81 87 SER A N 1
ATOM 668 C CA . SER A 1 87 ? 15.955 -8.449 -2.021 1.00 86.81 87 SER A CA 1
ATOM 669 C C . SER A 1 87 ? 16.551 -7.051 -2.179 1.00 86.81 87 SER A C 1
ATOM 671 O O . SER A 1 87 ? 17.448 -6.678 -1.426 1.00 86.81 87 SER A O 1
ATOM 673 N N . ASP A 1 88 ? 16.052 -6.270 -3.134 1.00 88.62 88 ASP A N 1
ATOM 674 C CA . ASP A 1 88 ? 16.569 -4.942 -3.416 1.00 88.62 88 ASP A CA 1
ATOM 675 C C . ASP A 1 88 ? 15.949 -3.942 -2.444 1.00 88.62 88 ASP A C 1
ATOM 677 O O . ASP A 1 88 ? 14.785 -4.053 -2.050 1.00 88.62 88 ASP A O 1
ATOM 681 N N . MET A 1 89 ? 16.691 -2.888 -2.108 1.00 88.81 89 MET A N 1
ATOM 682 C CA . MET A 1 89 ? 16.192 -1.840 -1.215 1.00 88.81 89 MET A CA 1
ATOM 683 C C . MET A 1 89 ? 14.867 -1.240 -1.710 1.00 88.81 89 MET A C 1
ATOM 685 O O . MET A 1 89 ? 13.986 -0.941 -0.898 1.00 88.81 89 MET A O 1
ATOM 689 N N . GLU A 1 90 ? 14.696 -1.035 -3.023 1.00 91.00 90 GLU A N 1
ATOM 690 C CA . GLU A 1 90 ? 13.427 -0.547 -3.587 1.00 91.00 90 GLU A CA 1
ATOM 691 C C . GLU A 1 90 ? 12.301 -1.570 -3.412 1.00 91.00 90 GLU A C 1
ATOM 693 O O . GLU A 1 90 ? 11.215 -1.209 -2.953 1.00 91.00 90 GLU A O 1
ATOM 698 N N . GLY A 1 91 ? 12.556 -2.847 -3.708 1.00 92.25 91 GLY A N 1
ATOM 699 C CA . GLY A 1 91 ? 11.556 -3.904 -3.574 1.00 92.25 91 GLY A CA 1
ATOM 700 C C . GLY A 1 91 ? 11.133 -4.135 -2.129 1.00 92.25 91 GLY A C 1
ATOM 701 O O . GLY A 1 91 ? 9.936 -4.224 -1.849 1.00 92.25 91 GLY A O 1
ATOM 702 N N . TYR A 1 92 ? 12.076 -4.105 -1.187 1.00 91.19 92 TYR A N 1
ATOM 703 C CA . TYR A 1 92 ? 11.773 -4.158 0.240 1.00 91.19 92 TYR A CA 1
ATOM 704 C C . TYR A 1 92 ? 10.893 -2.983 0.686 1.00 91.19 92 TYR A C 1
ATOM 706 O O . TYR A 1 92 ? 9.915 -3.168 1.416 1.00 91.19 92 TYR A O 1
ATOM 714 N N . ARG A 1 93 ? 11.157 -1.762 0.200 1.00 92.56 93 ARG A N 1
ATOM 715 C CA . ARG A 1 93 ? 10.270 -0.623 0.484 1.00 92.56 93 ARG A CA 1
ATOM 716 C C . ARG A 1 93 ? 8.865 -0.813 -0.089 1.00 92.56 93 ARG A C 1
ATOM 718 O O . ARG A 1 93 ? 7.905 -0.409 0.569 1.00 92.56 93 ARG A O 1
ATOM 725 N N . ILE A 1 94 ? 8.732 -1.360 -1.301 1.00 94.44 94 ILE A N 1
ATOM 726 C CA . ILE A 1 94 ? 7.425 -1.672 -1.905 1.00 94.44 94 ILE A CA 1
ATOM 727 C C . ILE A 1 94 ? 6.676 -2.651 -1.003 1.00 94.44 94 ILE A C 1
ATOM 729 O O . ILE A 1 94 ? 5.546 -2.372 -0.613 1.00 94.44 94 ILE A O 1
ATOM 733 N N . TYR A 1 95 ? 7.328 -3.739 -0.596 1.00 93.50 95 TYR A N 1
ATOM 734 C CA . TYR A 1 95 ? 6.762 -4.734 0.310 1.00 93.50 95 TYR A CA 1
ATOM 735 C C . TYR A 1 95 ? 6.254 -4.119 1.625 1.00 93.50 95 TYR A C 1
ATOM 737 O O . TYR A 1 95 ? 5.085 -4.288 1.980 1.00 93.50 95 TYR A O 1
ATOM 745 N N . VAL A 1 96 ? 7.084 -3.328 2.315 1.00 92.62 96 VAL A N 1
ATOM 746 C CA . VAL A 1 96 ? 6.695 -2.674 3.578 1.00 92.62 96 VAL A CA 1
ATOM 747 C C . VAL A 1 96 ? 5.526 -1.703 3.377 1.00 92.62 96 VAL A C 1
ATOM 749 O O . VAL A 1 96 ? 4.591 -1.697 4.178 1.00 92.62 96 VAL A O 1
ATOM 752 N N . ARG A 1 97 ? 5.526 -0.899 2.303 1.00 93.12 97 ARG A N 1
ATOM 753 C CA . ARG A 1 97 ? 4.418 0.026 1.990 1.00 93.12 97 ARG A CA 1
ATOM 754 C C . ARG A 1 97 ? 3.117 -0.715 1.688 1.00 93.12 97 ARG A C 1
ATOM 756 O O . ARG A 1 97 ? 2.057 -0.263 2.120 1.00 93.12 97 ARG A O 1
ATOM 763 N N . THR A 1 98 ? 3.198 -1.852 1.004 1.00 94.31 98 THR A N 1
ATOM 764 C CA . THR A 1 98 ? 2.052 -2.725 0.733 1.00 94.31 98 THR A CA 1
ATOM 765 C C . THR A 1 98 ? 1.472 -3.300 2.025 1.00 94.31 98 THR A C 1
ATOM 767 O O . THR A 1 98 ? 0.262 -3.219 2.236 1.00 94.31 98 THR A O 1
ATOM 770 N N . LEU A 1 99 ? 2.316 -3.789 2.940 1.00 93.75 99 LEU A N 1
ATOM 771 C CA . LEU A 1 99 ? 1.872 -4.265 4.256 1.00 93.75 99 LEU A CA 1
ATOM 772 C C . LEU A 1 99 ? 1.237 -3.156 5.096 1.00 93.75 99 LEU A C 1
ATOM 774 O O . LEU A 1 99 ? 0.186 -3.366 5.699 1.00 93.75 99 LEU A O 1
ATOM 778 N N . ILE A 1 100 ? 1.848 -1.969 5.113 1.00 94.94 100 ILE A N 1
ATOM 779 C CA . ILE A 1 100 ? 1.307 -0.772 5.764 1.00 94.94 100 ILE A CA 1
ATOM 780 C C . ILE A 1 100 ? -0.090 -0.447 5.226 1.00 94.94 100 ILE A C 1
ATOM 782 O O . ILE A 1 100 ? -1.007 -0.170 6.004 1.00 94.94 100 ILE A O 1
ATOM 786 N N . PHE A 1 101 ? -0.255 -0.461 3.904 1.00 94.75 101 PHE A N 1
ATOM 787 C CA . PHE A 1 101 ? -1.527 -0.173 3.258 1.00 94.75 101 PHE A CA 1
ATOM 788 C C . PHE A 1 101 ? -2.589 -1.206 3.645 1.00 94.75 101 PHE A C 1
ATOM 790 O O . PHE A 1 101 ? -3.650 -0.822 4.141 1.00 94.75 101 PHE A O 1
ATOM 797 N N . LEU A 1 102 ? -2.274 -2.499 3.514 1.00 96.00 102 LEU A N 1
ATOM 798 C CA . LEU A 1 102 ? -3.159 -3.599 3.901 1.00 96.00 102 LEU A CA 1
ATOM 799 C C . LEU A 1 102 ? -3.574 -3.492 5.375 1.00 96.00 102 LEU A C 1
ATOM 801 O O . LEU A 1 102 ? -4.765 -3.498 5.692 1.00 96.00 102 LEU A O 1
ATOM 805 N N . TYR A 1 103 ? -2.601 -3.304 6.271 1.00 96.06 103 TYR A N 1
ATOM 806 C CA . TYR A 1 103 ? -2.848 -3.077 7.692 1.00 96.06 103 TYR A CA 1
ATOM 807 C C . TYR A 1 103 ? -3.790 -1.892 7.911 1.00 96.06 103 TYR A C 1
ATOM 809 O O . TYR A 1 103 ? -4.767 -2.017 8.643 1.00 96.06 103 TYR A O 1
ATOM 817 N N . THR A 1 104 ? -3.543 -0.756 7.255 1.00 94.06 104 THR A N 1
ATOM 818 C CA . THR A 1 104 ? -4.352 0.459 7.422 1.00 94.06 104 THR A CA 1
ATOM 819 C C . THR A 1 104 ? -5.802 0.228 7.000 1.00 94.06 104 THR A C 1
ATOM 821 O O . THR A 1 104 ? -6.719 0.664 7.699 1.00 94.06 104 THR A O 1
ATOM 824 N N . VAL A 1 105 ? -6.025 -0.492 5.894 1.00 93.31 105 VAL A N 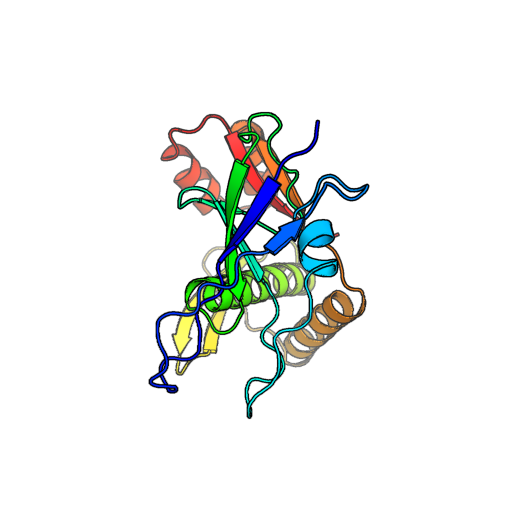1
ATOM 825 C CA . VAL A 1 105 ? -7.365 -0.864 5.417 1.00 93.31 105 VAL A CA 1
ATOM 826 C C . VAL A 1 105 ? -8.075 -1.750 6.444 1.00 93.31 105 VAL A C 1
ATOM 828 O O . VAL A 1 105 ? -9.183 -1.418 6.874 1.00 93.31 105 VAL A O 1
ATOM 831 N N . CYS A 1 106 ? -7.446 -2.841 6.889 1.00 95.69 106 CYS A N 1
ATOM 832 C CA . CYS A 1 106 ? -8.035 -3.763 7.864 1.00 95.69 106 CYS A CA 1
ATOM 833 C C . CYS A 1 106 ? -8.277 -3.092 9.223 1.00 95.69 106 CYS A C 1
ATOM 835 O O . CYS A 1 106 ? -9.362 -3.207 9.798 1.00 95.69 106 CYS A O 1
ATOM 837 N N . ALA A 1 107 ? -7.297 -2.338 9.720 1.00 95.62 107 ALA A N 1
ATOM 838 C CA . ALA A 1 107 ? -7.379 -1.613 10.980 1.00 95.62 107 ALA A CA 1
ATOM 839 C C . ALA A 1 107 ? -8.506 -0.580 10.960 1.00 95.62 107 ALA A C 1
ATOM 841 O O . ALA A 1 107 ? -9.297 -0.539 11.899 1.00 95.62 107 ALA A O 1
ATOM 842 N N . LYS A 1 108 ? -8.664 0.187 9.872 1.00 92.19 108 LYS A N 1
ATOM 843 C CA . LYS A 1 108 ? -9.787 1.123 9.706 1.00 92.19 108 LYS A CA 1
ATOM 844 C C . LYS A 1 108 ? -11.134 0.394 9.671 1.00 92.19 108 LYS A C 1
ATOM 846 O O . LYS A 1 108 ? -12.070 0.847 10.328 1.00 92.19 108 LYS A O 1
ATOM 851 N N . ARG A 1 109 ? -11.243 -0.743 8.967 1.00 93.94 109 ARG A N 1
ATOM 852 C CA . ARG A 1 109 ? -12.477 -1.559 8.924 1.00 93.94 109 ARG A CA 1
ATOM 853 C C . ARG A 1 109 ? -12.875 -2.064 10.317 1.00 93.94 109 ARG A C 1
ATOM 855 O O . ARG A 1 109 ? -14.050 -2.006 10.668 1.00 93.94 109 ARG A O 1
ATOM 862 N N . VAL A 1 110 ? -11.915 -2.514 11.129 1.00 96.25 110 VAL A N 1
ATOM 863 C CA . VAL A 1 110 ? -12.171 -3.000 12.500 1.00 96.25 110 VAL A CA 1
ATOM 864 C C . VAL A 1 110 ? -12.404 -1.853 13.491 1.00 96.25 110 VAL A C 1
ATOM 866 O O . VAL A 1 110 ? -13.256 -1.967 14.373 1.00 96.25 110 VAL A O 1
ATOM 869 N N . ALA A 1 111 ? -11.678 -0.743 13.353 1.00 92.88 111 ALA A N 1
ATOM 870 C CA . ALA A 1 111 ? -11.810 0.430 14.213 1.00 92.88 111 ALA A CA 1
ATOM 871 C C . ALA A 1 111 ? -13.096 1.228 13.930 1.00 92.88 111 ALA A C 1
ATOM 873 O O . ALA A 1 111 ? -13.630 1.865 14.836 1.00 92.88 111 ALA A O 1
ATOM 874 N N . GLY A 1 112 ? -13.628 1.181 12.710 1.00 90.19 112 GLY A N 1
ATOM 875 C CA . GLY A 1 112 ? -14.847 1.881 12.311 1.00 90.19 112 GLY A CA 1
ATOM 876 C C . GLY A 1 112 ? -14.603 3.274 11.718 1.00 90.19 112 GLY A C 1
ATOM 877 O O . GLY A 1 112 ? -13.518 3.852 11.806 1.00 90.19 112 GLY A O 1
ATOM 878 N N . ALA A 1 113 ? -15.647 3.821 11.090 1.00 82.25 113 ALA A N 1
ATOM 879 C CA . ALA A 1 113 ? -15.552 4.995 10.219 1.00 82.25 113 ALA A CA 1
ATOM 880 C C . ALA A 1 113 ? -15.043 6.271 10.916 1.00 82.25 113 ALA A C 1
ATOM 882 O O . ALA A 1 113 ? -14.290 7.024 10.306 1.00 82.25 113 ALA A O 1
ATOM 883 N N . SER A 1 114 ? -15.368 6.476 12.196 1.00 84.38 114 SER A N 1
ATOM 884 C CA . SER A 1 114 ? -14.988 7.672 12.970 1.00 84.38 114 SER A CA 1
ATOM 885 C C . SER A 1 114 ? -13.601 7.602 13.623 1.00 84.38 114 SER A C 1
ATOM 887 O O . SER A 1 114 ? -13.230 8.494 14.385 1.00 84.38 114 SER A O 1
ATOM 889 N N . ARG A 1 115 ? -12.833 6.529 13.379 1.00 89.88 115 ARG A N 1
ATOM 890 C CA . ARG A 1 115 ? -11.489 6.347 13.948 1.00 89.88 115 ARG A CA 1
ATOM 891 C C . ARG A 1 115 ? -10.413 6.398 12.875 1.00 89.88 115 ARG A C 1
ATOM 893 O O . ARG A 1 115 ? -10.593 5.828 11.803 1.00 89.88 115 ARG A O 1
ATOM 900 N N . SER A 1 116 ? -9.293 7.056 13.134 1.00 88.50 116 SER A N 1
ATOM 901 C CA . SER A 1 116 ? -8.147 7.126 12.224 1.00 88.50 116 SER A CA 1
ATOM 902 C C . SER A 1 116 ? -7.045 6.160 12.650 1.00 88.50 116 SER A C 1
ATOM 904 O O . SER A 1 116 ? -6.873 5.873 13.833 1.00 88.50 116 SER A O 1
ATOM 906 N N . VAL A 1 117 ? -6.297 5.657 11.668 1.00 92.19 117 VAL A N 1
ATOM 907 C CA . VAL A 1 117 ? -5.086 4.856 11.881 1.00 92.19 117 VAL A CA 1
ATOM 908 C C . VAL A 1 117 ? -3.889 5.779 11.683 1.00 92.19 117 VAL A C 1
ATOM 910 O O . VAL A 1 117 ? -3.763 6.401 10.626 1.00 92.19 117 VAL A O 1
ATOM 913 N N . HIS A 1 118 ? -3.026 5.872 12.687 1.00 91.12 118 HIS A N 1
ATOM 914 C CA . HIS A 1 118 ? -1.798 6.657 12.655 1.00 91.12 118 HIS A CA 1
ATOM 915 C C . HIS A 1 118 ? -0.601 5.719 12.710 1.00 91.12 118 HIS A C 1
ATOM 917 O O . HIS A 1 118 ? -0.472 4.920 13.634 1.00 91.12 118 HIS A O 1
ATOM 923 N N . ILE A 1 119 ? 0.279 5.830 11.720 1.00 91.19 119 ILE A N 1
ATOM 924 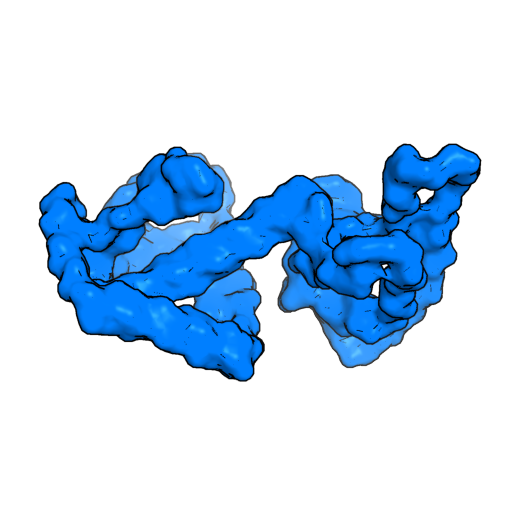C CA . ILE A 1 119 ? 1.557 5.121 11.693 1.00 91.19 119 ILE A CA 1
ATOM 925 C C . ILE A 1 119 ? 2.598 6.078 12.242 1.00 91.19 119 ILE A C 1
ATOM 927 O O . ILE A 1 119 ? 2.703 7.210 11.773 1.00 91.19 119 ILE A O 1
ATOM 931 N N . LEU A 1 120 ? 3.306 5.637 13.273 1.00 88.25 120 LEU A N 1
ATOM 932 C CA . LEU A 1 120 ? 4.237 6.462 14.020 1.00 88.25 120 LEU A CA 1
ATOM 933 C C . LEU A 1 120 ? 5.665 5.996 13.719 1.00 88.25 120 LEU A C 1
ATOM 935 O O . LEU A 1 120 ? 6.063 5.916 12.559 1.00 88.25 120 LEU A O 1
ATOM 939 N N . HIS A 1 121 ? 6.459 5.731 14.748 1.00 86.31 121 HIS A N 1
ATOM 940 C CA . HIS A 1 121 ? 7.871 5.413 14.603 1.00 86.31 121 HIS A CA 1
ATOM 941 C C . HIS A 1 121 ? 8.105 3.912 14.399 1.00 86.31 121 HIS A C 1
ATOM 943 O O . HIS A 1 121 ? 7.315 3.065 14.824 1.00 86.31 121 HIS A O 1
ATOM 949 N N . SER A 1 122 ? 9.226 3.592 13.751 1.00 86.69 122 SER A N 1
ATOM 950 C CA . SER A 1 122 ? 9.758 2.233 13.744 1.00 86.69 122 SER A CA 1
ATOM 951 C C . SER A 1 122 ? 10.417 1.938 15.095 1.00 86.69 122 SER A C 1
ATOM 953 O O . SER A 1 122 ? 11.200 2.750 15.589 1.00 86.69 122 SER A O 1
ATOM 955 N N . ILE A 1 123 ? 10.103 0.792 15.693 1.00 87.75 123 ILE A N 1
ATOM 956 C CA . ILE A 1 123 ? 10.713 0.255 16.912 1.00 87.75 123 ILE A CA 1
ATOM 957 C C . ILE A 1 123 ? 11.281 -1.118 16.559 1.00 87.75 123 ILE A C 1
ATOM 959 O O . ILE A 1 123 ? 10.519 -2.034 16.257 1.00 87.75 123 ILE A O 1
ATOM 963 N N . ASN A 1 124 ? 12.606 -1.278 16.602 1.00 84.38 124 ASN A N 1
ATOM 964 C CA . ASN A 1 124 ? 13.290 -2.559 16.354 1.00 84.38 124 ASN A CA 1
ATOM 965 C C . ASN A 1 124 ? 12.819 -3.281 15.072 1.00 84.38 124 ASN A C 1
ATOM 967 O O . ASN A 1 124 ? 12.566 -4.483 15.080 1.00 84.38 124 ASN A O 1
ATOM 971 N N . GLY A 1 125 ? 12.646 -2.538 13.975 1.00 80.19 125 GLY A N 1
ATOM 972 C CA . GLY A 1 125 ? 12.195 -3.092 12.691 1.00 80.19 125 GLY A CA 1
ATOM 973 C C . GLY A 1 125 ? 10.684 -3.336 12.580 1.00 80.19 125 GLY A C 1
ATOM 974 O O . GLY A 1 125 ? 10.219 -3.763 11.529 1.00 80.19 125 GLY A O 1
ATOM 975 N N . SER A 1 126 ? 9.908 -3.032 13.621 1.00 85.75 126 SER A N 1
ATOM 976 C CA . SER A 1 126 ? 8.439 -3.052 13.613 1.00 85.75 126 SER A CA 1
ATOM 977 C C . SER A 1 126 ? 7.870 -1.637 13.576 1.00 85.75 126 SER A C 1
ATOM 979 O O . SER A 1 126 ? 8.541 -0.693 13.969 1.00 85.75 126 SER A O 1
ATOM 981 N N . LEU A 1 127 ? 6.620 -1.464 13.148 1.00 90.62 127 LEU A N 1
ATOM 982 C CA . LEU A 1 127 ? 5.956 -0.156 13.143 1.00 90.62 127 LEU A CA 1
ATOM 983 C C . LEU A 1 127 ? 5.030 -0.016 14.347 1.00 90.62 127 LEU A C 1
ATOM 985 O O . LEU A 1 127 ? 4.130 -0.835 14.538 1.00 90.62 127 LEU A O 1
ATOM 989 N N . TYR A 1 128 ? 5.214 1.046 15.127 1.00 92.62 128 TYR A N 1
ATOM 990 C CA . TYR A 1 128 ? 4.251 1.433 16.149 1.00 92.62 128 TYR A CA 1
ATOM 991 C C . TYR A 1 128 ? 3.103 2.223 15.517 1.00 92.62 128 TYR A C 1
ATOM 993 O O . TYR A 1 128 ? 3.309 3.092 14.665 1.00 92.62 128 TYR A O 1
ATOM 1001 N N . THR A 1 129 ? 1.880 1.902 15.927 1.00 93.38 129 THR A N 1
ATOM 1002 C CA . THR A 1 129 ? 0.656 2.465 15.354 1.00 93.38 129 THR A CA 1
ATOM 1003 C C . THR A 1 129 ? -0.338 2.808 16.453 1.00 93.38 129 THR A C 1
ATOM 1005 O O . THR A 1 129 ? -0.385 2.151 17.490 1.00 93.38 129 THR A O 1
ATOM 1008 N N . GLU A 1 130 ? -1.151 3.833 16.211 1.00 94.38 130 GLU A N 1
ATOM 1009 C CA . GLU A 1 130 ? -2.223 4.255 17.109 1.00 94.38 130 GLU A CA 1
ATOM 1010 C C . GLU A 1 130 ? -3.547 4.356 16.361 1.00 94.38 130 GLU A C 1
ATOM 1012 O O . GLU A 1 130 ? -3.631 4.934 15.275 1.00 94.38 130 GLU A O 1
ATOM 1017 N N . ILE A 1 131 ? -4.606 3.839 16.980 1.00 95.19 131 ILE A N 1
ATOM 1018 C CA . ILE A 1 131 ? -5.979 4.134 16.577 1.00 95.19 131 ILE A CA 1
ATOM 1019 C C . ILE A 1 131 ? -6.431 5.357 17.361 1.00 95.19 131 ILE A C 1
ATOM 1021 O O . ILE A 1 131 ? -6.299 5.377 18.581 1.00 95.19 131 ILE A O 1
ATOM 1025 N N . ARG A 1 132 ? -6.976 6.369 16.685 1.00 92.38 132 ARG A N 1
ATOM 1026 C CA . ARG A 1 132 ? -7.436 7.606 17.328 1.00 92.38 132 ARG A CA 1
ATOM 1027 C C . ARG A 1 132 ? -8.887 7.917 17.000 1.00 92.38 132 ARG A C 1
ATOM 1029 O O . ARG A 1 132 ? -9.392 7.519 15.952 1.00 92.38 132 ARG A O 1
ATOM 1036 N N . LYS A 1 133 ? -9.562 8.643 17.890 1.00 89.88 133 LYS A N 1
ATOM 1037 C CA . LYS A 1 133 ? -10.843 9.312 17.621 1.00 89.88 133 LYS A CA 1
ATOM 1038 C C . LYS A 1 133 ? -10.618 10.813 17.790 1.00 89.88 133 LYS A C 1
ATOM 1040 O O . LYS A 1 133 ? -10.495 11.298 18.911 1.00 89.88 133 LYS A O 1
ATOM 1045 N N . GLY A 1 134 ? -10.517 11.541 16.680 1.00 84.69 134 GLY A N 1
ATOM 1046 C CA . GLY A 1 134 ? -9.954 12.892 16.709 1.00 84.69 134 GLY A CA 1
ATOM 1047 C C . GLY A 1 134 ? -8.473 12.838 17.096 1.00 84.69 134 GLY A C 1
ATOM 1048 O O . GLY A 1 134 ? -7.701 12.135 16.449 1.00 84.69 134 GLY A O 1
ATOM 1049 N N . GLN A 1 135 ? -8.078 13.555 18.151 1.00 83.50 135 GLN A N 1
ATOM 1050 C CA . GLN A 1 135 ? -6.692 13.550 18.646 1.00 83.50 135 GLN A CA 1
ATOM 1051 C C . GLN A 1 135 ? -6.421 12.497 19.728 1.00 83.50 135 GLN A C 1
ATOM 1053 O O . GLN A 1 135 ? -5.261 12.210 20.012 1.00 83.50 135 GLN A O 1
ATOM 1058 N N . GLU A 1 136 ? -7.466 11.883 20.284 1.00 90.12 136 GLU A N 1
ATOM 1059 C CA . GLU A 1 136 ? -7.340 10.991 21.436 1.00 90.12 136 GLU A CA 1
ATOM 1060 C C . GLU A 1 136 ? -7.042 9.543 21.014 1.00 90.12 136 GLU A C 1
ATOM 1062 O O . GLU A 1 136 ? -7.781 8.993 20.181 1.00 90.12 136 GLU A O 1
ATOM 1067 N N . PRO A 1 137 ? -6.011 8.893 21.591 1.00 93.44 137 PRO A N 1
ATOM 1068 C CA . PRO A 1 137 ? -5.760 7.468 21.411 1.00 93.44 137 PRO A CA 1
ATOM 1069 C C . PRO A 1 137 ? -6.918 6.606 21.921 1.00 93.44 137 PRO A C 1
ATOM 1071 O O . PRO A 1 137 ? -7.517 6.863 22.964 1.00 93.44 137 PRO A O 1
ATOM 1074 N N . VAL A 1 138 ? -7.213 5.538 21.189 1.00 94.38 138 VAL A N 1
ATOM 1075 C CA . VAL A 1 138 ? -8.229 4.545 21.530 1.00 94.38 138 VAL A CA 1
ATOM 1076 C C . VAL A 1 138 ? -7.543 3.208 21.752 1.00 94.38 138 VAL A C 1
ATOM 1078 O O . VAL A 1 138 ? -6.885 2.676 20.858 1.00 94.38 138 VAL A O 1
ATOM 1081 N N . VAL A 1 139 ? -7.744 2.636 22.937 1.00 94.81 139 VAL A N 1
ATOM 1082 C CA . VAL A 1 139 ? -7.250 1.296 23.256 1.00 94.81 139 VAL A CA 1
ATOM 1083 C C . VAL A 1 139 ? -8.056 0.263 22.473 1.00 94.81 139 VAL A C 1
ATOM 1085 O O . VAL A 1 139 ? -9.283 0.206 22.572 1.00 94.81 139 VAL A O 1
ATOM 1088 N N . MET A 1 140 ? -7.354 -0.556 21.696 1.00 95.19 140 MET A N 1
ATOM 1089 C CA . MET A 1 140 ? -7.930 -1.702 20.998 1.00 95.19 140 MET A CA 1
ATOM 1090 C C . MET A 1 140 ? -7.864 -2.931 21.903 1.00 95.19 140 MET A C 1
ATOM 1092 O O . MET A 1 140 ? -6.849 -3.189 22.547 1.00 95.19 140 MET A O 1
ATOM 1096 N N . THR A 1 141 ? -8.945 -3.702 21.943 1.00 97.12 141 THR A N 1
ATOM 1097 C CA . THR A 1 141 ? -8.974 -4.995 22.640 1.00 97.12 141 THR A CA 1
ATOM 1098 C C . THR A 1 141 ? -8.135 -6.036 21.896 1.00 97.12 141 THR A C 1
ATOM 1100 O O . THR A 1 141 ? -7.933 -5.934 20.682 1.00 97.12 141 THR A O 1
ATOM 1103 N N . MET A 1 142 ? -7.690 -7.081 22.602 1.00 97.44 142 MET A N 1
ATOM 1104 C CA . MET A 1 142 ? -6.962 -8.191 21.975 1.00 97.44 142 MET A CA 1
ATOM 1105 C C . MET A 1 142 ? -7.770 -8.859 20.858 1.00 97.44 142 MET A C 1
ATOM 1107 O O 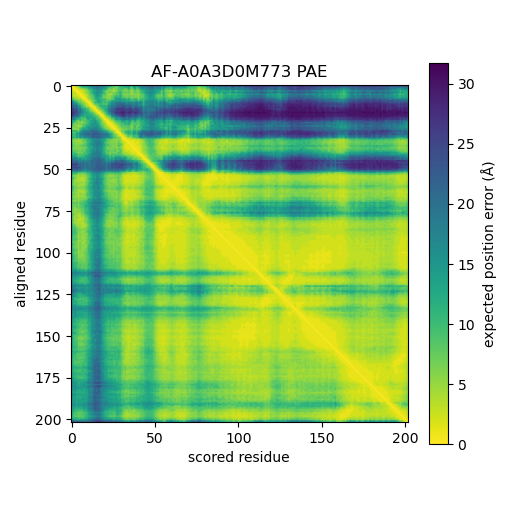. MET A 1 142 ? -7.214 -9.134 19.797 1.00 97.44 142 MET A O 1
ATOM 1111 N N . ASP A 1 143 ? -9.082 -9.023 21.035 1.00 98.19 143 ASP A N 1
ATOM 1112 C CA . ASP A 1 143 ? -9.960 -9.590 20.005 1.00 98.19 143 ASP A CA 1
ATOM 1113 C C . ASP A 1 143 ? -9.994 -8.729 18.738 1.00 98.19 143 ASP A C 1
ATOM 1115 O O . ASP A 1 143 ? -9.962 -9.249 17.623 1.00 98.19 143 ASP A O 1
ATOM 1119 N N . GLN A 1 144 ? -10.003 -7.399 18.879 1.00 97.69 144 GLN A N 1
ATOM 1120 C CA . GLN A 1 144 ? -9.927 -6.495 17.730 1.00 97.69 144 GLN A CA 1
ATOM 1121 C C . GLN A 1 144 ? -8.573 -6.592 17.021 1.00 97.69 144 GLN A C 1
ATOM 1123 O O . GLN A 1 144 ? -8.538 -6.605 15.793 1.00 97.69 144 GLN A O 1
ATOM 1128 N N . ILE A 1 145 ? -7.469 -6.694 17.765 1.00 97.25 145 ILE A N 1
ATOM 1129 C CA . ILE A 1 145 ? -6.125 -6.857 17.189 1.00 97.25 145 ILE A CA 1
ATOM 1130 C C . ILE A 1 145 ? -6.030 -8.181 16.417 1.00 97.25 145 ILE A C 1
ATOM 1132 O O . ILE A 1 145 ? -5.583 -8.201 15.268 1.00 97.25 145 ILE A O 1
ATOM 1136 N N . LEU A 1 146 ? -6.512 -9.279 17.005 1.00 98.12 146 LEU A N 1
ATOM 1137 C CA . LEU A 1 146 ? -6.560 -10.586 16.346 1.00 98.12 146 LEU A CA 1
ATOM 1138 C C . LEU A 1 146 ? -7.459 -10.564 15.107 1.00 98.12 146 LEU A C 1
ATOM 1140 O O . LEU A 1 146 ? -7.107 -11.147 14.081 1.00 98.12 146 LEU A O 1
ATOM 1144 N N . LYS A 1 147 ? -8.576 -9.831 15.158 1.00 98.31 147 LYS A N 1
ATOM 1145 C CA . LYS A 1 147 ? -9.458 -9.633 14.005 1.00 98.31 147 LYS A CA 1
ATOM 1146 C C . LYS A 1 147 ? -8.772 -8.875 12.868 1.00 98.31 147 LYS A C 1
ATOM 1148 O O . LYS A 1 147 ? -8.972 -9.244 11.716 1.00 98.31 147 LYS A O 1
ATOM 1153 N N . ILE A 1 148 ? -7.954 -7.860 13.165 1.00 97.81 148 ILE A N 1
ATOM 1154 C CA . ILE A 1 148 ? -7.155 -7.160 12.144 1.00 97.81 148 ILE A CA 1
ATOM 1155 C C . ILE A 1 148 ? -6.201 -8.147 11.470 1.00 97.81 148 ILE A C 1
ATOM 1157 O O . ILE A 1 148 ? -6.202 -8.239 10.247 1.00 97.81 148 ILE A O 1
ATOM 1161 N N . ARG A 1 149 ? -5.443 -8.927 12.253 1.00 97.81 149 ARG A N 1
ATOM 1162 C CA . ARG A 1 149 ? -4.501 -9.924 11.720 1.00 97.81 149 ARG A CA 1
ATOM 1163 C C . ARG A 1 149 ? -5.197 -10.964 10.842 1.00 97.81 149 ARG A C 1
ATOM 1165 O O . ARG A 1 149 ? -4.725 -11.239 9.745 1.00 97.81 149 ARG A O 1
ATOM 1172 N N . SER A 1 150 ? -6.310 -11.517 11.320 1.00 98.19 150 SER A N 1
ATOM 1173 C CA . SER A 1 150 ? -7.101 -12.501 10.573 1.00 98.19 150 SER A CA 1
ATOM 1174 C C . SER A 1 150 ? -7.617 -11.920 9.253 1.00 98.19 150 SER A C 1
ATOM 1176 O O . SER A 1 150 ? -7.457 -12.535 8.206 1.00 98.19 15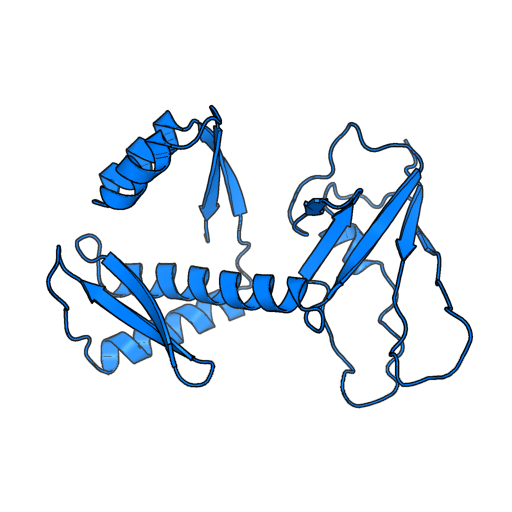0 SER A O 1
ATOM 1178 N N . MET A 1 151 ? -8.132 -10.686 9.275 1.00 97.56 151 MET A N 1
ATOM 1179 C CA . MET A 1 151 ? -8.608 -10.003 8.069 1.00 97.56 151 MET A CA 1
ATOM 1180 C C . MET A 1 151 ? -7.482 -9.720 7.067 1.00 97.56 151 MET A C 1
ATOM 1182 O O . MET A 1 151 ? -7.697 -9.857 5.867 1.00 97.56 151 MET A O 1
ATOM 1186 N N . MET A 1 152 ? -6.291 -9.334 7.538 1.00 96.62 152 MET A N 1
ATOM 1187 C CA . MET A 1 152 ? -5.127 -9.175 6.661 1.00 96.62 152 MET A CA 1
ATOM 1188 C C . MET A 1 152 ? -4.774 -10.501 5.984 1.00 96.62 152 MET A C 1
ATOM 1190 O O . MET A 1 152 ? -4.575 -10.521 4.774 1.00 96.62 152 MET A O 1
ATOM 1194 N N . GLN A 1 153 ? -4.737 -11.599 6.748 1.00 97.44 153 GLN A N 1
ATOM 1195 C CA . GLN A 1 153 ? -4.439 -12.925 6.206 1.00 97.44 153 GLN A CA 1
ATOM 1196 C C . GLN A 1 153 ? -5.488 -13.363 5.177 1.00 97.44 153 GLN A C 1
ATOM 1198 O O . GLN A 1 153 ? -5.121 -13.778 4.089 1.00 97.44 153 GLN A O 1
ATOM 1203 N N . GLU A 1 154 ? -6.778 -13.172 5.462 1.00 96.31 154 GLU A N 1
ATOM 1204 C CA . GLU A 1 154 ? -7.863 -13.496 4.527 1.00 96.31 154 GLU A CA 1
ATOM 1205 C C . GLU A 1 154 ? -7.724 -12.750 3.188 1.00 96.31 154 GLU A C 1
ATOM 1207 O O . GLU A 1 154 ? -7.976 -13.315 2.127 1.00 96.31 154 GLU A O 1
ATOM 1212 N N . MET A 1 155 ? -7.323 -11.475 3.220 1.00 94.69 155 MET A N 1
ATOM 1213 C CA . MET A 1 155 ? -7.106 -10.684 2.003 1.00 94.69 155 MET A CA 1
ATOM 1214 C C . MET A 1 155 ? -5.881 -11.142 1.210 1.00 94.69 155 MET A C 1
ATOM 1216 O O . MET A 1 155 ? -5.919 -11.110 -0.018 1.00 94.69 155 MET A O 1
ATOM 1220 N N . ILE A 1 156 ? -4.822 -11.568 1.905 1.00 94.25 156 ILE A N 1
ATOM 1221 C CA . ILE A 1 156 ? -3.627 -12.157 1.287 1.00 94.25 156 ILE A CA 1
ATOM 1222 C C . ILE A 1 156 ? -3.988 -13.489 0.627 1.00 94.25 156 ILE A C 1
ATOM 1224 O O . ILE A 1 156 ? -3.657 -13.696 -0.534 1.00 94.25 156 ILE A O 1
ATOM 1228 N N . ASP A 1 157 ? -4.718 -14.359 1.327 1.00 95.81 157 ASP A N 1
ATOM 1229 C CA . ASP A 1 157 ? -5.112 -15.682 0.826 1.00 95.81 157 ASP A CA 1
ATOM 1230 C C . ASP A 1 157 ? -6.035 -15.587 -0.403 1.00 95.81 157 ASP A C 1
ATOM 1232 O O . ASP A 1 157 ? -6.048 -16.478 -1.251 1.00 95.81 157 ASP A O 1
ATOM 12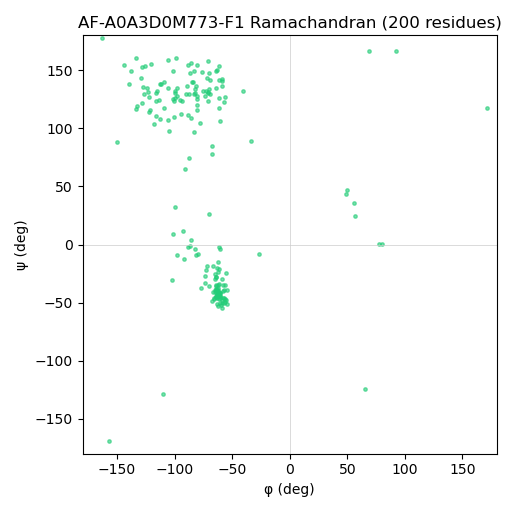36 N N . LYS A 1 158 ? -6.803 -14.496 -0.513 1.00 94.50 158 LYS A N 1
ATOM 1237 C CA . LYS A 1 158 ? -7.647 -14.177 -1.675 1.00 94.50 158 LYS A CA 1
ATOM 1238 C C . LYS A 1 158 ? -6.886 -13.565 -2.855 1.00 94.50 158 LYS A C 1
ATOM 1240 O O . LYS A 1 158 ? -7.503 -13.379 -3.900 1.00 94.50 158 LYS A O 1
ATOM 1245 N N . ASP A 1 159 ? -5.608 -13.226 -2.682 1.00 90.56 159 ASP A N 1
ATOM 1246 C CA . ASP A 1 159 ? -4.758 -12.570 -3.685 1.00 90.56 159 ASP A CA 1
ATOM 1247 C C . ASP A 1 159 ? -5.428 -11.332 -4.320 1.00 90.56 159 ASP A C 1
ATOM 1249 O O . ASP A 1 159 ? -5.498 -11.161 -5.539 1.00 90.56 159 ASP A O 1
ATOM 1253 N N . LEU A 1 160 ? -6.012 -10.471 -3.473 1.00 88.81 160 LEU A N 1
ATOM 1254 C CA . LEU A 1 160 ? -6.780 -9.316 -3.944 1.00 88.81 160 LEU A CA 1
ATOM 1255 C C . LEU A 1 160 ? -5.858 -8.272 -4.600 1.00 88.81 160 LEU A C 1
ATOM 1257 O O . LEU A 1 160 ? -4.880 -7.834 -3.983 1.00 88.81 160 LEU A O 1
ATOM 1261 N N . PRO A 1 161 ? -6.174 -7.796 -5.819 1.00 86.44 161 PRO A N 1
ATOM 1262 C CA . PRO A 1 161 ? -5.324 -6.843 -6.514 1.00 86.44 161 PRO A CA 1
ATOM 1263 C C . PRO A 1 161 ? -5.386 -5.463 -5.854 1.00 86.44 161 PRO A C 1
ATOM 1265 O O . PRO A 1 161 ? -6.458 -4.888 -5.654 1.00 86.44 161 PRO A O 1
ATOM 1268 N N . ILE A 1 162 ? -4.216 -4.873 -5.604 1.00 89.44 162 ILE A N 1
ATOM 1269 C CA . ILE A 1 162 ? -4.113 -3.458 -5.239 1.00 89.44 162 ILE A CA 1
ATOM 1270 C C . ILE A 1 162 ? -4.189 -2.628 -6.516 1.00 89.44 162 ILE A C 1
ATOM 1272 O O . ILE A 1 162 ? -3.302 -2.695 -7.370 1.00 89.44 162 ILE A O 1
ATOM 1276 N N . ARG A 1 163 ? -5.240 -1.817 -6.640 1.00 88.62 163 ARG A N 1
ATOM 1277 C CA . ARG A 1 163 ? -5.445 -0.944 -7.797 1.00 88.62 163 ARG A CA 1
ATOM 1278 C C . ARG A 1 163 ? -5.016 0.479 -7.513 1.00 88.62 163 ARG A C 1
ATOM 1280 O O . ARG A 1 163 ? -5.428 1.082 -6.523 1.00 88.62 163 ARG A O 1
ATOM 1287 N N . ARG A 1 164 ? -4.241 1.038 -8.438 1.00 89.38 164 ARG A N 1
ATOM 1288 C CA . ARG A 1 164 ? -3.850 2.445 -8.461 1.00 89.38 164 ARG A CA 1
ATOM 1289 C C . ARG A 1 164 ? -4.826 3.214 -9.351 1.00 89.38 164 ARG A C 1
ATOM 1291 O O . ARG A 1 164 ? -4.868 3.012 -10.557 1.00 89.38 164 ARG A O 1
ATOM 1298 N N . VAL A 1 165 ? -5.626 4.090 -8.755 1.00 90.50 165 VAL A N 1
ATOM 1299 C CA . VAL A 1 165 ? -6.706 4.817 -9.434 1.00 90.50 165 VAL A CA 1
ATOM 1300 C C . VAL A 1 165 ? -6.332 6.286 -9.577 1.00 90.50 165 VAL A C 1
ATOM 1302 O O . VAL A 1 165 ? -6.185 6.991 -8.577 1.00 90.50 165 VAL A O 1
ATOM 1305 N N . ARG A 1 166 ? -6.213 6.756 -10.822 1.00 91.69 166 ARG A N 1
ATOM 1306 C CA . ARG A 1 166 ? -6.005 8.175 -11.140 1.00 91.69 166 ARG A CA 1
ATOM 1307 C C . ARG A 1 166 ? -7.294 8.963 -10.897 1.00 91.69 166 ARG A C 1
ATOM 1309 O O . ARG A 1 166 ? -8.377 8.542 -11.308 1.00 91.69 166 ARG A O 1
ATOM 1316 N N . LYS A 1 167 ? -7.191 10.091 -10.198 1.00 94.19 167 LYS A N 1
ATOM 1317 C CA . LYS A 1 167 ? -8.308 10.988 -9.872 1.00 94.19 167 LYS A CA 1
ATOM 1318 C C . LYS A 1 167 ? -7.842 12.441 -9.896 1.00 94.19 167 LYS A C 1
ATOM 1320 O O . LYS A 1 167 ? -6.678 12.726 -9.616 1.00 94.19 167 LYS A O 1
ATOM 1325 N N . SER A 1 168 ? -8.777 13.358 -10.141 1.00 94.94 168 SER A N 1
ATOM 1326 C CA . SER A 1 168 ? -8.526 14.785 -9.944 1.00 94.94 168 SER A CA 1
ATOM 1327 C C . SER A 1 168 ? -8.232 15.080 -8.474 1.00 94.94 168 SER A C 1
ATOM 1329 O O . SER A 1 168 ? -8.769 14.432 -7.565 1.00 94.94 168 SER A O 1
ATOM 1331 N N . MET A 1 169 ? -7.421 16.105 -8.217 1.00 92.62 169 MET A N 1
ATOM 1332 C CA . MET A 1 169 ? -7.176 16.573 -6.852 1.00 92.62 169 MET A CA 1
ATOM 1333 C C . MET A 1 169 ? -8.467 17.001 -6.140 1.00 92.62 169 MET A C 1
ATOM 1335 O O . MET A 1 169 ? -8.578 16.856 -4.922 1.00 92.62 169 MET A O 1
ATOM 1339 N N . GLY A 1 170 ? -9.471 17.480 -6.885 1.00 92.81 170 GLY A N 1
ATOM 1340 C CA . GLY A 1 170 ? -10.810 17.755 -6.357 1.00 92.81 170 GLY A CA 1
ATOM 1341 C C . GLY A 1 170 ? -11.464 16.507 -5.761 1.00 92.81 170 GLY A C 1
ATOM 1342 O O . GLY A 1 170 ? -11.794 16.500 -4.574 1.00 92.81 170 GLY A O 1
ATOM 1343 N N . SER A 1 171 ? -11.554 15.426 -6.542 1.00 93.50 171 SER A N 1
ATOM 1344 C CA . SER A 1 171 ? -12.139 14.157 -6.091 1.00 93.50 171 SER A CA 1
ATOM 1345 C C . SER A 1 171 ? -11.346 13.506 -4.954 1.00 93.50 171 SER A C 1
ATOM 1347 O O . SER A 1 171 ? -11.933 12.914 -4.051 1.00 93.50 171 SER A O 1
ATOM 1349 N N . ILE A 1 172 ? -10.014 13.634 -4.949 1.00 93.38 172 ILE A N 1
ATOM 1350 C CA . ILE A 1 172 ? -9.165 13.145 -3.849 1.00 93.38 172 ILE A CA 1
ATOM 1351 C C . ILE A 1 172 ? -9.474 13.891 -2.545 1.00 93.38 172 ILE A C 1
ATOM 1353 O O . ILE A 1 172 ? -9.627 13.269 -1.492 1.00 93.38 172 ILE A O 1
ATOM 1357 N N . ARG A 1 173 ? -9.619 15.221 -2.603 1.00 93.56 173 ARG A N 1
ATOM 1358 C CA . ARG A 1 173 ? -9.997 16.026 -1.432 1.00 93.56 173 ARG A CA 1
ATOM 1359 C C . ARG A 1 173 ? -11.380 15.662 -0.908 1.00 93.56 173 ARG A C 1
ATOM 1361 O O . ARG A 1 173 ? -11.551 15.562 0.303 1.00 93.56 173 ARG A O 1
ATOM 1368 N N . GLU A 1 174 ? -12.357 15.460 -1.786 1.00 93.81 174 GLU A N 1
ATOM 1369 C CA . GLU A 1 174 ? -13.700 15.007 -1.398 1.00 93.81 174 GLU A CA 1
ATOM 1370 C C . GLU A 1 174 ? -13.658 13.643 -0.708 1.00 93.81 174 GLU A C 1
ATOM 1372 O O . GLU A 1 174 ? -14.240 13.479 0.367 1.00 93.81 174 GLU A O 1
ATOM 1377 N N . TYR A 1 175 ? -12.889 12.702 -1.261 1.00 90.75 175 TYR A N 1
ATOM 1378 C CA . TYR A 1 175 ? -12.667 11.402 -0.641 1.00 90.75 175 TYR A CA 1
ATOM 1379 C C . TYR A 1 175 ? -12.086 11.546 0.773 1.00 90.75 175 TYR A C 1
ATOM 1381 O O . TYR A 1 175 ? -12.654 11.007 1.722 1.00 90.75 175 TYR A O 1
ATOM 1389 N N . PHE A 1 176 ? -11.022 12.331 0.964 1.00 88.88 176 PHE A N 1
ATOM 1390 C CA . PHE A 1 176 ? -10.441 12.532 2.296 1.00 88.88 176 PHE A CA 1
ATOM 1391 C C . PHE A 1 176 ? -11.384 13.241 3.274 1.00 88.88 176 PHE A C 1
ATOM 1393 O O . PHE A 1 176 ? -11.428 12.859 4.444 1.00 88.88 176 PHE A O 1
ATOM 1400 N N . ARG A 1 177 ? -12.199 14.203 2.817 1.00 89.31 177 ARG A N 1
ATOM 1401 C CA . ARG A 1 177 ? -13.240 14.829 3.653 1.00 89.31 177 ARG A CA 1
ATOM 1402 C C . ARG A 1 177 ? -14.279 13.817 4.122 1.00 89.31 177 ARG A C 1
ATOM 1404 O O . ARG A 1 177 ? -14.622 13.828 5.299 1.00 89.31 177 ARG A O 1
ATOM 1411 N N . SER A 1 178 ? -14.719 12.911 3.244 1.00 86.56 178 SER A N 1
ATOM 1412 C CA . SER A 1 178 ? -15.668 11.844 3.609 1.00 86.56 178 SER A CA 1
ATOM 1413 C C . SER A 1 178 ? -15.126 10.889 4.683 1.00 86.56 178 SER A C 1
ATOM 1415 O O . SER A 1 178 ? -15.897 10.217 5.357 1.00 86.56 178 SER A O 1
ATOM 1417 N N . GLN A 1 179 ? -13.799 10.835 4.844 1.00 81.12 179 GLN A N 1
ATOM 1418 C CA . GLN A 1 179 ? -13.097 10.007 5.828 1.00 81.12 179 GLN A CA 1
ATOM 1419 C C . GLN A 1 179 ? -12.641 10.796 7.066 1.00 81.12 179 GLN A C 1
ATOM 1421 O O . GLN A 1 179 ? -11.857 10.267 7.855 1.00 81.12 179 GLN A O 1
ATOM 1426 N N . GLU A 1 180 ? -13.067 12.057 7.208 1.00 81.50 180 GLU A N 1
ATOM 1427 C CA . GLU A 1 180 ? -12.633 12.983 8.268 1.00 81.50 180 GLU A CA 1
ATOM 1428 C C . GLU A 1 180 ? -11.101 13.197 8.311 1.00 81.50 180 GLU A C 1
ATOM 1430 O O . GLU A 1 180 ? -10.529 13.583 9.328 1.00 81.50 180 GLU A O 1
ATOM 1435 N N . ARG A 1 181 ? -10.409 12.982 7.183 1.00 82.25 181 ARG A N 1
ATOM 1436 C CA . ARG A 1 181 ? -8.951 13.136 7.032 1.00 82.25 181 ARG A CA 1
ATOM 1437 C C . ARG A 1 181 ? -8.581 14.544 6.583 1.00 82.25 181 ARG A C 1
ATOM 1439 O O . ARG A 1 181 ? -8.087 14.764 5.475 1.00 82.25 181 ARG A O 1
ATOM 1446 N N . THR A 1 182 ? -8.857 15.521 7.442 1.00 84.50 182 THR A N 1
ATOM 1447 C CA . THR A 1 182 ? -8.584 16.943 7.170 1.00 84.50 182 THR A CA 1
ATOM 1448 C C . THR A 1 182 ? -7.091 17.240 7.015 1.00 84.50 182 THR A C 1
ATOM 1450 O O . THR A 1 182 ? -6.731 18.129 6.246 1.00 84.50 182 THR A O 1
ATOM 1453 N N . ASP A 1 183 ? -6.228 16.448 7.655 1.00 84.88 183 ASP A N 1
ATOM 1454 C CA . ASP A 1 183 ? -4.772 16.476 7.498 1.00 84.88 183 ASP A CA 1
ATOM 1455 C C . ASP A 1 183 ? -4.350 16.246 6.038 1.00 84.88 183 ASP A C 1
ATOM 1457 O O . ASP A 1 183 ? -3.566 17.015 5.482 1.00 84.88 183 ASP A O 1
ATOM 1461 N N . LEU A 1 184 ? -4.935 15.24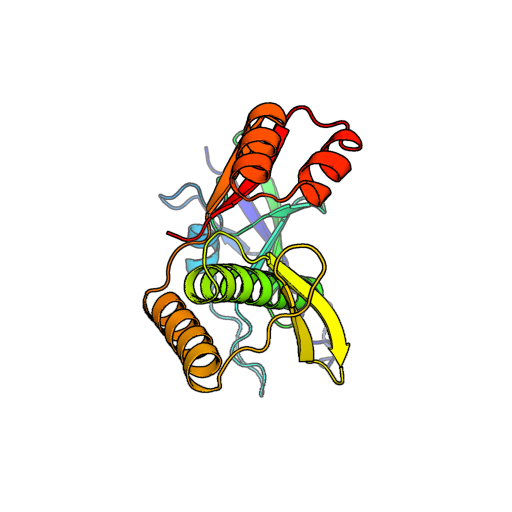5 5.374 1.00 87.50 184 LEU A N 1
ATOM 1462 C CA . LEU A 1 184 ? -4.630 14.934 3.976 1.00 87.50 184 LEU A CA 1
ATOM 1463 C C . LEU A 1 184 ? -5.240 15.952 3.009 1.00 87.50 184 LEU A C 1
ATOM 1465 O O . LEU A 1 184 ? -4.641 16.268 1.980 1.00 87.50 184 LEU A O 1
ATOM 1469 N N . VAL A 1 185 ? -6.406 16.512 3.349 1.00 90.44 185 VAL A N 1
ATOM 1470 C CA . VAL A 1 185 ? -6.993 17.629 2.594 1.00 90.44 185 VAL A CA 1
ATOM 1471 C C . VAL A 1 185 ? -6.055 18.832 2.638 1.00 90.44 185 VAL A C 1
ATOM 1473 O O . VAL A 1 185 ? -5.773 19.409 1.592 1.00 90.44 185 VAL A O 1
ATOM 1476 N N . TYR A 1 186 ? -5.528 19.185 3.812 1.00 90.44 186 TYR A N 1
ATOM 1477 C CA . TYR A 1 186 ? -4.557 20.267 3.961 1.00 90.44 186 TYR A CA 1
ATOM 1478 C C . TYR A 1 186 ? -3.293 20.000 3.136 1.00 90.44 186 TYR A C 1
ATOM 1480 O O . TYR A 1 186 ? -2.951 20.820 2.286 1.00 90.44 186 TYR A O 1
ATOM 1488 N N . LEU A 1 187 ? -2.679 18.820 3.285 1.00 88.38 187 LEU A N 1
ATOM 1489 C CA . LEU A 1 187 ? -1.473 18.442 2.537 1.00 88.38 187 LEU A CA 1
ATOM 1490 C C . LEU A 1 187 ? -1.667 18.492 1.014 1.00 88.38 187 LEU A C 1
ATOM 1492 O O . LEU A 1 187 ? -0.755 18.890 0.294 1.00 88.38 187 LEU A O 1
ATOM 1496 N N . SER A 1 188 ? -2.860 18.159 0.512 1.00 87.69 188 SER A N 1
ATOM 1497 C CA . SER A 1 188 ? -3.138 18.204 -0.930 1.00 87.69 188 SER A CA 1
ATOM 1498 C C . SER A 1 188 ? -3.050 19.607 -1.548 1.00 87.69 188 SER A C 1
ATOM 1500 O O . SER A 1 188 ? -2.866 19.709 -2.757 1.00 87.69 188 SER A O 1
ATOM 1502 N N . HIS A 1 189 ? -3.148 20.686 -0.757 1.00 87.56 189 HIS A N 1
ATOM 1503 C CA . HIS A 1 189 ? -3.009 22.061 -1.264 1.00 87.56 189 HIS A CA 1
ATOM 1504 C C . HIS A 1 189 ? -1.568 22.409 -1.652 1.00 87.56 189 HIS A C 1
ATOM 1506 O O . HIS A 1 189 ? -1.356 23.357 -2.399 1.00 87.56 189 HIS A O 1
ATOM 1512 N N . PHE A 1 190 ? -0.587 21.642 -1.169 1.00 89.62 190 PHE A N 1
ATOM 1513 C CA . PHE A 1 190 ? 0.821 21.812 -1.529 1.00 89.62 190 PHE A CA 1
ATOM 1514 C C . PHE A 1 190 ? 1.215 21.007 -2.773 1.00 89.62 190 PHE A C 1
ATOM 1516 O O . PHE A 1 190 ? 2.360 21.077 -3.212 1.00 89.62 190 PHE A O 1
ATOM 1523 N N . SER A 1 191 ? 0.291 20.228 -3.346 1.00 84.62 191 SER A N 1
ATOM 1524 C CA . SER A 1 191 ? 0.536 19.542 -4.610 1.00 84.62 191 SER A CA 1
ATOM 1525 C C . SER A 1 191 ? 0.325 20.503 -5.776 1.00 84.62 191 SER A C 1
ATOM 1527 O O . SER A 1 191 ? -0.728 21.125 -5.887 1.00 84.62 191 SER A O 1
ATOM 1529 N N . VAL A 1 192 ? 1.316 20.592 -6.663 1.00 89.88 192 VAL A N 1
ATOM 1530 C CA . VAL A 1 192 ? 1.220 21.351 -7.923 1.00 89.88 192 VAL A CA 1
ATOM 1531 C C . VAL A 1 192 ? 0.499 20.577 -9.031 1.00 89.88 192 VAL A C 1
ATOM 1533 O O . VAL A 1 192 ? 0.207 21.140 -10.081 1.00 89.88 192 VAL A O 1
ATOM 1536 N N . ASN A 1 193 ? 0.211 19.291 -8.814 1.00 89.62 193 ASN A N 1
ATOM 1537 C CA . ASN A 1 193 ? -0.412 18.436 -9.816 1.00 89.62 193 ASN A CA 1
ATOM 1538 C C . ASN A 1 193 ? -1.935 18.604 -9.801 1.00 89.62 193 ASN A C 1
ATOM 1540 O O . ASN A 1 193 ? -2.555 18.626 -8.740 1.00 89.62 193 ASN A O 1
ATOM 1544 N N . GLU A 1 194 ? -2.559 18.631 -10.978 1.00 90.62 194 GLU A N 1
ATOM 1545 C CA . GLU A 1 194 ? -4.026 18.660 -11.099 1.00 90.62 194 GLU A CA 1
ATOM 1546 C C . GLU A 1 194 ? -4.672 17.310 -10.742 1.00 90.62 194 GLU A C 1
ATOM 1548 O O . GLU A 1 194 ? -5.840 17.235 -10.343 1.00 90.62 194 GLU A O 1
ATOM 1553 N N . GLU A 1 195 ? -3.888 16.236 -10.825 1.00 93.56 195 GLU A N 1
ATOM 1554 C CA . GLU A 1 195 ? -4.313 14.860 -10.607 1.00 93.56 195 GLU A CA 1
ATOM 1555 C C . GLU A 1 195 ? -3.342 14.096 -9.707 1.00 93.56 195 GLU A C 1
ATOM 1557 O O . GLU A 1 195 ? -2.178 14.454 -9.528 1.00 93.56 195 GLU A O 1
ATOM 1562 N N . GLY A 1 196 ? -3.836 13.005 -9.134 1.00 91.38 196 GLY A N 1
ATOM 1563 C CA . GLY A 1 196 ? -3.047 12.105 -8.311 1.00 91.38 196 GLY A CA 1
ATOM 1564 C C . GLY A 1 196 ? -3.657 10.721 -8.260 1.00 91.38 196 GLY A C 1
ATOM 1565 O O . GLY A 1 196 ? -4.569 10.390 -9.019 1.00 91.38 196 GLY A O 1
ATOM 1566 N N . TYR A 1 197 ? -3.137 9.906 -7.350 1.00 91.00 197 TYR A N 1
ATOM 1567 C CA . TYR A 1 197 ? -3.449 8.488 -7.293 1.00 91.00 197 TYR A CA 1
ATOM 1568 C C . TYR A 1 197 ? -3.983 8.101 -5.919 1.00 91.00 197 TYR A C 1
ATOM 1570 O O . TYR A 1 197 ? -3.418 8.478 -4.893 1.00 91.00 197 TYR A O 1
ATOM 1578 N N . LEU A 1 198 ? -5.056 7.316 -5.914 1.00 91.06 198 LEU A N 1
ATOM 1579 C CA . LEU A 1 198 ? -5.547 6.599 -4.743 1.00 91.06 198 LEU A CA 1
ATOM 1580 C C . LEU A 1 198 ? -5.290 5.109 -4.935 1.00 91.06 198 LEU A C 1
ATOM 1582 O O . LEU A 1 198 ? -5.499 4.583 -6.025 1.00 91.06 198 LEU A O 1
ATOM 1586 N N . TYR A 1 199 ? -4.873 4.432 -3.873 1.00 90.88 199 TYR A N 1
ATOM 1587 C CA . TYR A 1 199 ? -4.734 2.980 -3.868 1.00 90.88 199 TYR A CA 1
ATOM 1588 C C . TYR A 1 199 ? -5.969 2.355 -3.228 1.00 90.88 199 TYR A C 1
ATOM 1590 O O . TYR A 1 199 ? -6.450 2.833 -2.197 1.00 90.88 199 TYR A O 1
ATOM 1598 N N . GLN A 1 200 ? -6.494 1.311 -3.859 1.00 89.88 200 GLN A N 1
ATOM 1599 C CA . GLN A 1 200 ? -7.700 0.608 -3.438 1.00 89.88 200 GLN A CA 1
ATOM 1600 C C . GLN A 1 200 ? -7.433 -0.893 -3.366 1.00 89.88 200 GLN A C 1
ATOM 1602 O O . GLN A 1 200 ? -6.691 -1.433 -4.184 1.00 89.88 200 GLN A O 1
ATOM 1607 N N . LEU A 1 201 ? -8.046 -1.533 -2.374 1.00 86.94 201 LEU A N 1
ATOM 1608 C CA . LEU A 1 201 ? -8.082 -2.979 -2.204 1.00 86.94 201 LEU A CA 1
ATOM 1609 C C . LEU A 1 201 ? -9.559 -3.380 -2.202 1.00 86.94 201 LEU A C 1
ATOM 1611 O O . LEU A 1 201 ? -10.303 -2.913 -1.329 1.00 86.94 201 LEU A O 1
ATOM 1615 N N . ASP A 1 202 ? -9.959 -4.162 -3.200 1.00 66.19 202 ASP A N 1
ATOM 1616 C CA . ASP A 1 202 ? -11.335 -4.650 -3.365 1.00 66.19 202 ASP A CA 1
ATOM 1617 C C . ASP A 1 202 ? -11.681 -5.754 -2.372 1.00 66.19 202 ASP A C 1
ATOM 1619 O O . ASP A 1 202 ? -10.849 -6.668 -2.211 1.00 66.19 202 ASP A O 1
#

Sequence (202 aa):
MDILFRVKEEEDPGQETAEGQKEFSITWPSGRTFKSLVDQLPPKPSTDKDAFSPVMAVMIGGSLIGLNEEIPDDLPQTCPVELVRLSDMEGYRIYVRTLIFLYTVCAKRVAGASRSVHILHSINGSLYTEIRKGQEPVVMTMDQILKIRSMMQEMIDKDLPIRRVRKSMGSIREYFRSQERTDLVYLSHFSVNEEGYLYQLD

Radius of gyration: 20.48 Å; Cα contacts (8 Å, |Δi|>4): 253; chains: 1; bounding box: 50×43×56 Å

Secondary structure (DSSP, 8-state):
---EEEEE-PPPTT--S------EEEPPPSSSBHHHHHTTSPPPP--SS-----EEEEEETTEEEETTSBPPTT--SEEEEEEEETTSHHHHHHHHHHHHHHHHHHHHHHH-TT-EEEEEEEETTEEEEEEEETTEE-PPPHHHHHHHHHHHHHHHHTT--EEEEEEEHHHHHHHHHHTT-HHHHHHHTT---SEEEEEEE-